Protein AF-A0A9E0ITA2-F1 (afdb_monomer_lite)

Sequence (210 aa):
GREVLERALTGARDHTRVTGFRVLHYALEGNHLHLIVEADDDTALSRGMKGLAIRLARGWNKAFGRCGRVFADRYHARPVTSPTQMRNTLRYVLFNHVSHSIRDWRANPGQLRQRLRFFEPDRWSSGRWHPTKSGVWVIDGSPPPAGSPLSAPKTWLAREGWLRAGGPIDPAELLDRRPPRPPRARDGAPPRRGLSESGFRGAQNTGSDS

Secondary structure (DSSP, 8-state):
-HHHHHHHHHHHHHTHHHH-EEEEEEEEETTEEEEEEEESSHHHHHHHHHHHHHHHHHHHHHHTT--S-SBSSPPEEEE--SHHHHHHHHHHHHHHHHHHHHHHHTT-HHHHHHHGGG-PPPTTBGGGGSEETTEE--BTTBPPPSS-SSPPP-SHHHHTGGGGGTSS--TTHHHHSPPPPPPPPPSS-PPSSS-EEEEEEBPP------

Structure (mmCIF, N/CA/C/O backbone):
data_AF-A0A9E0ITA2-F1
#
_entry.id   AF-A0A9E0ITA2-F1
#
loop_
_atom_site.group_PDB
_atom_site.id
_atom_site.type_symbol
_atom_site.label_atom_id
_atom_site.label_alt_id
_atom_site.label_comp_id
_atom_site.label_asym_id
_atom_site.label_entity_id
_atom_site.label_seq_id
_atom_site.pdbx_PDB_ins_code
_atom_site.Cartn_x
_atom_site.Cartn_y
_atom_site.Cartn_z
_atom_site.occupancy
_atom_site.B_iso_or_equiv
_atom_site.auth_seq_id
_atom_site.auth_comp_id
_atom_site.auth_asym_id
_atom_site.auth_atom_id
_atom_site.pdbx_PDB_model_num
ATOM 1 N N . GLY A 1 1 ? 6.072 10.521 11.307 1.00 79.25 1 GLY A N 1
ATOM 2 C CA . GLY A 1 1 ? 5.266 10.234 10.097 1.00 79.25 1 GLY A CA 1
ATOM 3 C C . GLY A 1 1 ? 5.246 8.754 9.742 1.00 79.25 1 GLY A C 1
ATOM 4 O O . GLY A 1 1 ? 4.208 8.124 9.919 1.00 79.25 1 GLY A O 1
ATOM 5 N N . ARG A 1 2 ? 6.381 8.203 9.276 1.00 85.19 2 ARG A N 1
ATOM 6 C CA . ARG A 1 2 ? 6.518 6.802 8.820 1.00 85.19 2 ARG A CA 1
ATOM 7 C C . ARG A 1 2 ? 6.155 5.771 9.881 1.00 85.19 2 ARG A C 1
ATOM 9 O O . ARG A 1 2 ? 5.340 4.903 9.627 1.00 85.19 2 ARG A O 1
ATOM 16 N N . GLU A 1 3 ? 6.706 5.921 11.078 1.00 89.56 3 GLU A N 1
ATOM 17 C CA . GLU A 1 3 ? 6.498 4.977 12.179 1.00 89.56 3 GLU A CA 1
ATOM 18 C C . GLU A 1 3 ? 5.013 4.812 12.539 1.00 89.56 3 GLU A C 1
ATOM 20 O O . GLU A 1 3 ? 4.532 3.711 12.784 1.00 89.56 3 GLU A O 1
ATOM 25 N N . VAL A 1 4 ? 4.243 5.905 12.492 1.00 93.69 4 VAL A N 1
ATOM 26 C CA . VAL A 1 4 ? 2.789 5.854 12.687 1.00 93.69 4 VAL A CA 1
ATOM 27 C C . VAL A 1 4 ? 2.108 5.028 11.595 1.00 93.69 4 VAL A C 1
ATOM 29 O O . VAL A 1 4 ? 1.217 4.238 11.911 1.00 93.69 4 VAL A O 1
ATOM 32 N N . LEU A 1 5 ? 2.514 5.215 10.334 1.00 93.62 5 LEU A N 1
ATOM 33 C CA . LEU A 1 5 ? 2.000 4.447 9.202 1.00 93.62 5 LEU A CA 1
ATOM 34 C C . LEU A 1 5 ? 2.324 2.964 9.379 1.00 93.62 5 LEU A C 1
ATOM 36 O O . LEU A 1 5 ? 1.414 2.142 9.389 1.00 93.62 5 LEU A O 1
ATOM 40 N N . GLU A 1 6 ? 3.592 2.630 9.596 1.00 93.50 6 GLU A N 1
ATOM 41 C CA . GLU A 1 6 ? 4.049 1.248 9.749 1.00 93.50 6 GLU A CA 1
ATOM 42 C C . GLU A 1 6 ? 3.388 0.562 10.948 1.00 93.50 6 GLU A C 1
ATOM 44 O O . GLU A 1 6 ? 2.895 -0.552 10.809 1.00 93.50 6 GLU A O 1
ATOM 49 N N . ARG A 1 7 ? 3.235 1.243 12.091 1.00 95.50 7 ARG A N 1
ATOM 50 C CA . ARG A 1 7 ? 2.499 0.706 13.247 1.00 95.50 7 ARG A CA 1
ATOM 51 C C . ARG A 1 7 ? 1.024 0.449 12.934 1.00 95.50 7 ARG A C 1
ATOM 53 O O . ARG A 1 7 ? 0.469 -0.560 13.368 1.00 95.50 7 ARG A O 1
ATOM 60 N N . ALA A 1 8 ? 0.367 1.351 12.205 1.00 96.25 8 ALA A N 1
ATOM 61 C CA . ALA A 1 8 ? -1.027 1.163 11.806 1.00 96.25 8 ALA A CA 1
ATOM 62 C C . ALA A 1 8 ? -1.190 -0.010 10.826 1.00 96.25 8 ALA A C 1
ATOM 64 O O . ALA A 1 8 ? -2.165 -0.757 10.931 1.00 96.25 8 ALA A O 1
ATOM 65 N N . LEU A 1 9 ? -0.231 -0.181 9.913 1.00 96.75 9 LEU A N 1
ATOM 66 C CA . LEU A 1 9 ? -0.173 -1.291 8.965 1.00 96.75 9 LEU A CA 1
ATOM 67 C C . LEU A 1 9 ? 0.094 -2.626 9.668 1.00 96.75 9 LEU A C 1
ATOM 69 O O . LEU A 1 9 ? -0.664 -3.565 9.442 1.00 96.75 9 LEU A O 1
ATOM 73 N N . THR A 1 10 ? 1.049 -2.685 10.599 1.00 96.62 10 THR A N 1
ATOM 74 C CA . THR A 1 10 ? 1.280 -3.856 11.462 1.00 96.62 10 THR A CA 1
ATOM 75 C C . THR A 1 10 ? 0.009 -4.231 12.220 1.00 96.62 10 THR A C 1
ATOM 77 O O . THR A 1 10 ? -0.441 -5.370 12.154 1.00 96.62 10 THR A O 1
ATOM 80 N N . GLY A 1 11 ? -0.667 -3.255 12.837 1.00 95.50 11 GLY A N 1
ATOM 81 C CA . GLY A 1 11 ? -1.942 -3.506 13.507 1.00 95.50 11 GLY A CA 1
ATOM 82 C C . GLY A 1 11 ? -3.035 -4.029 12.566 1.00 95.50 11 GLY A C 1
ATOM 83 O O . GLY A 1 11 ? -3.844 -4.860 12.973 1.00 95.50 11 GLY A O 1
ATOM 84 N N . ALA A 1 12 ? -3.079 -3.578 11.307 1.00 94.75 12 ALA A N 1
ATOM 85 C CA . ALA A 1 12 ? -3.996 -4.128 10.308 1.00 94.75 12 ALA A CA 1
ATOM 86 C C . ALA A 1 12 ? -3.614 -5.566 9.911 1.00 94.75 12 ALA A C 1
ATOM 88 O O . ALA A 1 12 ? -4.491 -6.430 9.874 1.00 94.75 12 ALA A O 1
ATOM 89 N N . ARG A 1 13 ? -2.320 -5.828 9.685 1.00 96.12 13 ARG A N 1
ATOM 90 C CA . ARG A 1 13 ? -1.743 -7.140 9.355 1.00 96.12 13 ARG A CA 1
ATOM 91 C C . ARG A 1 13 ? -2.075 -8.191 10.415 1.00 96.12 13 ARG A C 1
ATOM 93 O O . ARG A 1 13 ? -2.520 -9.291 10.082 1.00 96.12 13 ARG A O 1
ATOM 100 N N . ASP A 1 14 ? -1.924 -7.837 11.685 1.00 95.44 14 ASP A N 1
ATOM 101 C CA . ASP A 1 14 ? -2.119 -8.766 12.801 1.00 95.44 14 ASP A CA 1
ATOM 102 C C . ASP A 1 14 ? -3.598 -9.182 12.967 1.00 95.44 14 ASP A C 1
ATOM 104 O O . ASP A 1 14 ? -3.894 -10.229 13.534 1.00 95.44 14 ASP A O 1
ATOM 108 N N . HIS A 1 15 ? -4.539 -8.422 12.391 1.00 93.19 15 HIS A N 1
ATOM 109 C CA . HIS A 1 15 ? -5.978 -8.720 12.419 1.00 93.19 15 HIS A CA 1
ATOM 110 C C . HIS A 1 15 ? -6.513 -9.316 11.105 1.00 93.19 15 HIS A C 1
ATOM 112 O O . HIS A 1 15 ? -7.718 -9.539 10.981 1.00 93.19 15 HIS A O 1
ATOM 118 N N . THR A 1 16 ? -5.651 -9.602 10.123 1.00 91.56 16 THR A N 1
ATOM 119 C CA . THR A 1 16 ? -6.049 -10.054 8.771 1.00 91.56 16 THR A CA 1
ATOM 120 C C . THR A 1 16 ? -6.938 -11.296 8.764 1.00 91.56 16 THR A C 1
ATOM 122 O O . THR A 1 16 ? -7.837 -11.391 7.931 1.00 91.56 16 THR A O 1
ATOM 125 N N . ARG A 1 17 ? -6.722 -12.243 9.689 1.00 88.56 17 ARG A N 1
ATOM 126 C CA . ARG A 1 17 ? -7.539 -13.467 9.808 1.00 88.56 17 ARG A CA 1
ATOM 127 C C . ARG A 1 17 ? -8.991 -13.179 10.191 1.00 88.56 17 ARG A C 1
ATOM 129 O O . ARG A 1 17 ? -9.872 -13.923 9.787 1.00 88.56 17 ARG A O 1
ATOM 136 N N . VAL A 1 18 ? -9.220 -12.116 10.959 1.00 90.50 18 VAL A N 1
ATOM 137 C CA . VAL A 1 18 ? -10.550 -11.722 11.442 1.00 90.50 18 VAL A CA 1
ATOM 138 C C . VAL A 1 18 ? -11.221 -10.767 10.458 1.00 90.50 18 VAL A C 1
ATOM 140 O O . VAL A 1 18 ? -12.423 -10.842 10.233 1.00 90.50 18 VAL A O 1
ATOM 143 N N . THR A 1 19 ? -10.454 -9.845 9.874 1.00 91.75 19 THR A N 1
ATOM 144 C CA . THR A 1 19 ? -11.004 -8.779 9.027 1.00 91.75 19 THR A CA 1
ATOM 145 C C . THR A 1 19 ? -11.159 -9.176 7.566 1.00 91.75 19 THR A C 1
ATOM 147 O O . THR A 1 19 ? -11.900 -8.508 6.851 1.00 91.75 19 THR A O 1
ATOM 150 N N . GLY A 1 20 ? -10.417 -10.185 7.099 1.00 94.00 20 GLY A N 1
ATOM 151 C CA . GLY A 1 20 ? -10.323 -10.524 5.680 1.00 94.00 20 GLY A CA 1
ATOM 152 C C . GLY A 1 20 ? -9.663 -9.435 4.823 1.00 94.00 20 GLY A C 1
ATOM 153 O O . GLY A 1 20 ? -9.723 -9.515 3.601 1.00 94.00 20 GLY A O 1
ATOM 154 N N . PHE A 1 21 ? -9.044 -8.416 5.435 1.00 96.50 21 PHE A N 1
ATOM 155 C CA . PHE A 1 21 ? -8.433 -7.262 4.767 1.00 96.50 21 PHE A CA 1
ATOM 156 C C . PHE A 1 21 ? -6.917 -7.255 4.965 1.00 96.50 21 PHE A C 1
ATOM 158 O O . PHE A 1 21 ? -6.437 -7.367 6.093 1.00 96.50 21 PHE A O 1
ATOM 165 N N . ARG A 1 22 ? -6.166 -7.090 3.873 1.00 97.19 22 ARG A N 1
ATOM 166 C CA . ARG A 1 22 ? -4.702 -7.181 3.809 1.00 97.19 22 ARG A CA 1
ATOM 167 C C . ARG A 1 22 ? -4.147 -5.978 3.062 1.00 97.19 22 ARG A C 1
ATOM 169 O O . ARG A 1 22 ? -4.558 -5.710 1.937 1.00 97.19 22 ARG A O 1
ATOM 176 N N . VAL A 1 23 ? -3.168 -5.296 3.650 1.00 97.06 23 VAL A N 1
ATOM 177 C CA . VAL A 1 23 ? -2.376 -4.289 2.931 1.00 97.06 23 VAL A CA 1
ATOM 178 C C . VAL A 1 23 ? -1.112 -4.956 2.413 1.00 97.06 23 VAL A C 1
ATOM 180 O O . VAL A 1 23 ? -0.327 -5.469 3.207 1.00 97.06 23 VAL A O 1
ATOM 183 N N . LEU A 1 24 ? -0.936 -4.959 1.096 1.00 96.38 24 LEU A N 1
ATOM 184 C CA . LEU A 1 24 ? 0.182 -5.612 0.420 1.00 96.38 24 LEU A CA 1
ATOM 185 C C . LEU A 1 24 ? 1.333 -4.651 0.147 1.00 96.38 24 LEU A C 1
ATOM 187 O O . LEU A 1 24 ? 2.486 -5.021 0.315 1.00 96.38 24 LEU A O 1
ATOM 191 N N . HIS A 1 25 ? 1.019 -3.421 -0.263 1.00 95.00 25 HIS A N 1
ATOM 192 C CA . HIS A 1 25 ? 1.999 -2.381 -0.567 1.00 95.00 25 HIS A CA 1
ATOM 193 C C . HIS A 1 25 ? 1.448 -1.001 -0.224 1.00 95.00 25 HIS A C 1
ATOM 195 O O . HIS A 1 25 ? 0.232 -0.808 -0.190 1.00 95.00 25 HIS A O 1
ATOM 201 N N . TYR A 1 26 ? 2.344 -0.041 -0.009 1.00 93.56 26 TYR A N 1
ATOM 202 C CA . TYR A 1 26 ? 2.003 1.370 0.135 1.00 93.56 26 TYR A CA 1
ATOM 203 C C . TYR A 1 26 ? 3.037 2.296 -0.512 1.00 93.56 26 TYR A C 1
ATOM 205 O O . TYR A 1 26 ? 4.198 1.909 -0.660 1.00 93.56 26 TYR A O 1
ATOM 213 N N . ALA A 1 27 ? 2.615 3.526 -0.799 1.00 89.44 27 ALA A N 1
ATOM 214 C CA . ALA A 1 27 ? 3.448 4.707 -1.018 1.00 89.44 27 ALA A CA 1
ATOM 215 C C . ALA A 1 27 ? 2.813 5.919 -0.336 1.00 89.44 27 ALA A C 1
ATOM 217 O O . ALA A 1 27 ? 1.622 6.178 -0.502 1.00 89.44 27 ALA A O 1
ATOM 218 N N . LEU A 1 28 ? 3.605 6.654 0.442 1.00 86.50 28 LEU A N 1
ATOM 219 C CA . LEU A 1 28 ? 3.209 7.929 1.028 1.00 86.50 28 LEU A CA 1
ATOM 220 C C . LEU A 1 28 ? 3.849 9.067 0.224 1.00 86.50 28 LEU A C 1
ATOM 222 O O . LEU A 1 28 ? 5.065 9.248 0.261 1.00 86.50 28 LEU A O 1
ATOM 226 N N . GLU A 1 29 ? 3.023 9.840 -0.472 1.00 77.88 29 GLU A N 1
ATOM 227 C CA . GLU A 1 29 ? 3.429 10.926 -1.363 1.00 77.88 29 GLU A CA 1
ATOM 228 C C . GLU A 1 29 ? 2.848 12.251 -0.884 1.00 77.88 29 GLU A C 1
ATOM 230 O O . GLU A 1 29 ? 1.695 12.559 -1.164 1.00 77.88 29 GLU A O 1
ATOM 235 N N . GLY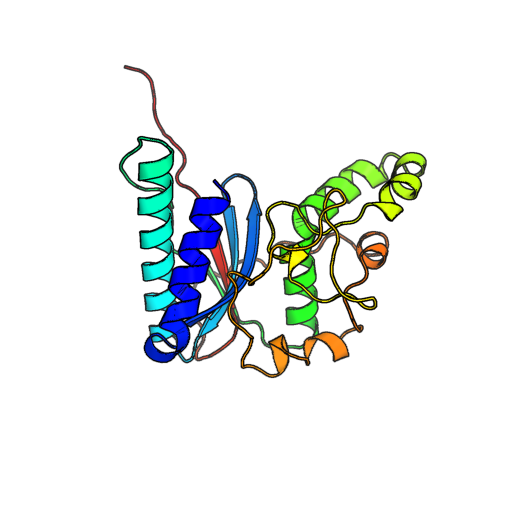 A 1 30 ? 3.632 13.054 -0.160 1.00 73.25 30 GLY A N 1
ATOM 236 C CA . GLY A 1 30 ? 3.196 14.374 0.308 1.00 73.25 30 GLY A CA 1
ATOM 237 C C . GLY A 1 30 ? 1.909 14.304 1.140 1.00 73.25 30 GLY A C 1
ATOM 238 O O . GLY A 1 30 ? 1.952 14.010 2.333 1.00 73.25 30 GLY A O 1
ATOM 239 N N . ASN A 1 31 ? 0.765 14.573 0.505 1.00 72.06 31 ASN A N 1
ATOM 240 C CA . ASN A 1 31 ? -0.572 14.512 1.093 1.00 72.06 31 ASN A CA 1
ATOM 241 C C . ASN A 1 31 ? -1.425 13.313 0.633 1.00 72.06 31 ASN A C 1
ATOM 243 O O . ASN A 1 31 ? -2.593 13.247 1.012 1.00 72.06 31 ASN A O 1
ATOM 247 N N . HIS A 1 32 ? -0.893 12.363 -0.135 1.00 80.25 32 HIS A N 1
ATOM 248 C CA . HIS A 1 32 ? -1.601 11.159 -0.578 1.00 80.25 32 HIS A CA 1
ATOM 249 C C . HIS A 1 32 ? -0.963 9.886 -0.028 1.00 80.25 32 HIS A C 1
ATOM 251 O O . HIS A 1 32 ? 0.255 9.752 0.044 1.00 80.25 32 HIS A O 1
ATOM 257 N N . LEU A 1 33 ? -1.801 8.922 0.349 1.00 87.25 33 LEU A N 1
ATOM 258 C CA . LEU A 1 33 ? -1.378 7.563 0.688 1.00 87.25 33 LEU A CA 1
ATOM 259 C C . LEU A 1 33 ? -1.959 6.609 -0.352 1.00 87.25 33 LEU A C 1
ATOM 261 O O . LEU A 1 33 ? -3.176 6.453 -0.387 1.00 87.25 33 LEU A O 1
ATOM 265 N N . HIS A 1 34 ? -1.109 5.972 -1.154 1.00 89.94 34 HIS A N 1
ATOM 266 C CA . HIS A 1 34 ? -1.465 4.903 -2.088 1.00 89.94 34 HIS A CA 1
ATOM 267 C C . HIS A 1 34 ? -1.251 3.544 -1.428 1.00 89.94 34 HIS A C 1
ATOM 269 O O . HIS A 1 34 ? -0.252 3.340 -0.742 1.00 89.94 34 HIS A O 1
ATOM 275 N N . LEU A 1 35 ? -2.172 2.611 -1.644 1.00 93.62 35 LEU A N 1
ATOM 276 C CA . LEU A 1 35 ? -2.183 1.269 -1.078 1.00 93.62 35 LEU A CA 1
ATOM 277 C C . LEU A 1 35 ? -2.544 0.250 -2.161 1.00 93.62 35 LEU A C 1
ATOM 279 O O . LEU A 1 35 ? -3.487 0.452 -2.922 1.00 93.62 35 LEU A O 1
ATOM 283 N N . ILE A 1 36 ? -1.862 -0.891 -2.168 1.00 95.31 36 ILE A N 1
ATOM 284 C CA . ILE A 1 36 ? -2.360 -2.109 -2.818 1.00 95.31 36 ILE A CA 1
ATOM 285 C C . ILE A 1 36 ? -2.934 -2.984 -1.717 1.00 95.31 36 ILE A C 1
ATOM 287 O O . ILE A 1 36 ? -2.223 -3.318 -0.767 1.00 95.31 36 ILE A O 1
ATOM 291 N N . VAL A 1 37 ? -4.207 -3.353 -1.835 1.00 96.12 37 VAL A N 1
ATOM 292 C CA . VAL A 1 37 ? -4.906 -4.140 -0.816 1.00 96.12 37 VAL A CA 1
ATOM 293 C C . VAL A 1 37 ? -5.592 -5.361 -1.418 1.00 96.12 37 VAL A C 1
ATOM 295 O O . VAL A 1 37 ? -6.032 -5.343 -2.568 1.00 96.12 37 VAL A O 1
ATOM 298 N N . GLU A 1 38 ? -5.716 -6.408 -0.610 1.00 95.50 38 GLU A N 1
ATOM 299 C CA . GLU A 1 38 ? -6.628 -7.527 -0.839 1.00 95.50 38 GLU A CA 1
ATOM 300 C C . GLU A 1 38 ? -7.730 -7.504 0.211 1.00 95.50 38 GLU A C 1
ATOM 302 O O . GLU A 1 38 ? -7.472 -7.275 1.395 1.00 95.50 38 GLU A O 1
ATOM 307 N N . ALA A 1 39 ? -8.947 -7.810 -0.215 1.00 95.06 39 ALA A N 1
ATOM 308 C CA . ALA A 1 39 ? -10.072 -8.025 0.675 1.00 95.06 39 ALA A CA 1
ATOM 309 C C . ALA A 1 39 ? -10.850 -9.268 0.238 1.00 95.06 39 ALA A C 1
ATOM 311 O O . ALA A 1 39 ? -10.979 -9.530 -0.959 1.00 95.06 39 ALA A O 1
ATOM 312 N N . ASP A 1 40 ? -11.365 -10.027 1.205 1.00 92.88 40 ASP A N 1
ATOM 313 C CA . ASP A 1 40 ? -12.153 -11.232 0.927 1.00 92.88 40 ASP A CA 1
ATOM 314 C C . ASP A 1 40 ? -13.514 -10.886 0.272 1.00 92.88 40 ASP A C 1
ATOM 316 O O . ASP A 1 40 ? -14.018 -11.647 -0.559 1.00 92.88 40 ASP A O 1
ATOM 320 N N . ASP A 1 41 ? -14.067 -9.705 0.580 1.00 90.31 41 ASP A N 1
ATOM 321 C CA . ASP A 1 41 ? -15.241 -9.103 -0.062 1.00 90.31 41 ASP A CA 1
ATOM 322 C C . ASP A 1 41 ? -15.291 -7.567 0.127 1.00 90.31 41 ASP A C 1
ATOM 324 O O . ASP A 1 41 ? -14.434 -6.961 0.779 1.00 90.31 41 ASP A O 1
ATOM 328 N N . ASP A 1 42 ? -16.308 -6.923 -0.449 1.00 88.44 42 ASP A N 1
ATOM 329 C CA . ASP A 1 42 ? -16.501 -5.467 -0.428 1.00 88.44 42 ASP A CA 1
ATOM 330 C C . ASP A 1 42 ? -16.733 -4.930 0.999 1.00 88.44 42 ASP A C 1
ATOM 332 O O . ASP A 1 42 ? -16.353 -3.800 1.331 1.00 88.44 42 ASP A O 1
ATOM 336 N N . THR A 1 43 ? -17.319 -5.751 1.877 1.00 93.06 43 THR A N 1
ATOM 337 C CA . THR A 1 43 ? -17.537 -5.406 3.285 1.00 93.06 43 THR A CA 1
ATOM 338 C C . THR A 1 43 ? -16.212 -5.414 4.041 1.00 93.06 43 THR A C 1
ATOM 340 O O . THR A 1 43 ? -15.928 -4.468 4.784 1.00 93.06 43 THR A O 1
ATOM 343 N N . ALA A 1 44 ? -15.375 -6.431 3.826 1.00 94.31 44 ALA A N 1
ATOM 344 C CA . ALA A 1 44 ? -14.018 -6.515 4.352 1.00 94.31 44 ALA A CA 1
ATOM 345 C C . ALA A 1 44 ? -13.161 -5.340 3.859 1.00 94.31 44 ALA A C 1
ATOM 347 O O . ALA A 1 44 ? -12.487 -4.702 4.670 1.00 94.31 44 ALA A O 1
ATOM 348 N N . LEU A 1 45 ? -13.257 -4.977 2.573 1.00 93.81 45 LEU A N 1
ATOM 349 C CA . LEU A 1 45 ? -12.577 -3.806 2.012 1.00 93.81 45 LEU A CA 1
ATOM 350 C C . LEU A 1 45 ? -13.005 -2.527 2.734 1.00 93.81 45 LEU A C 1
ATOM 352 O O . LEU A 1 45 ? -12.172 -1.805 3.282 1.00 93.81 45 LEU A O 1
ATOM 356 N N . SER A 1 46 ? -14.311 -2.261 2.789 1.00 90.19 46 SER A N 1
ATOM 357 C CA . SER A 1 46 ? -14.831 -1.027 3.376 1.00 90.19 46 SER A CA 1
ATOM 358 C C . SER A 1 46 ? -14.514 -0.912 4.870 1.00 90.19 46 SER A C 1
ATOM 360 O O . SER A 1 46 ? -14.107 0.154 5.343 1.00 90.19 46 SER A O 1
ATOM 362 N N . ARG A 1 47 ? -14.678 -1.998 5.637 1.00 93.38 47 ARG A N 1
ATOM 363 C CA . ARG A 1 47 ? -14.366 -2.025 7.076 1.00 93.38 47 ARG A CA 1
ATOM 364 C C . ARG A 1 47 ? -12.865 -1.918 7.326 1.00 93.38 47 ARG A C 1
ATOM 366 O O . ARG A 1 47 ? -12.457 -1.158 8.206 1.00 93.38 47 ARG A O 1
ATOM 373 N N . GLY A 1 48 ? -12.057 -2.627 6.542 1.00 94.69 48 GLY A N 1
ATOM 374 C CA . GLY A 1 48 ? -10.600 -2.596 6.608 1.00 94.69 48 GLY A CA 1
ATOM 375 C C . GLY A 1 48 ? -10.041 -1.201 6.349 1.00 94.69 48 GLY A C 1
ATOM 376 O O . GLY A 1 48 ? -9.316 -0.665 7.190 1.00 94.69 48 GLY A O 1
ATOM 377 N N . MET A 1 49 ? -10.473 -0.562 5.259 1.00 93.94 49 MET A N 1
ATOM 378 C CA . MET A 1 49 ? -10.082 0.806 4.910 1.00 93.94 49 MET A CA 1
ATOM 379 C C . MET A 1 49 ? -10.518 1.822 5.968 1.00 93.94 49 MET A C 1
ATOM 381 O O . MET A 1 49 ? -9.714 2.662 6.374 1.00 93.94 49 MET A O 1
ATOM 385 N N . LYS A 1 50 ? -11.750 1.720 6.491 1.00 92.31 50 LYS A N 1
ATOM 386 C CA . LYS A 1 50 ? -12.222 2.581 7.591 1.00 92.31 50 LYS A CA 1
ATOM 387 C C . LYS A 1 50 ? -11.368 2.406 8.849 1.00 92.31 50 LYS A C 1
ATOM 389 O O . LYS A 1 50 ? -10.939 3.391 9.446 1.00 92.31 50 LYS A O 1
ATOM 394 N N . GLY A 1 51 ? -11.108 1.164 9.251 1.00 93.81 51 GLY A N 1
ATOM 395 C CA . GLY A 1 51 ? -10.293 0.859 10.424 1.00 93.81 51 GLY A CA 1
ATOM 396 C C . GLY A 1 51 ? -8.855 1.358 10.281 1.00 93.81 51 GLY A C 1
ATOM 397 O O . GLY A 1 51 ? -8.304 1.931 11.221 1.00 93.81 51 GLY A O 1
ATOM 398 N N . LEU A 1 52 ? -8.251 1.184 9.105 1.00 95.06 52 LEU A N 1
ATOM 399 C CA . LEU A 1 52 ? -6.918 1.702 8.805 1.00 95.06 52 LEU A CA 1
ATOM 400 C C . LEU A 1 52 ? -6.886 3.235 8.872 1.00 95.06 52 LEU A C 1
ATOM 402 O O . LEU A 1 52 ? -6.036 3.788 9.568 1.00 95.06 52 LEU A O 1
ATOM 406 N N . ALA A 1 53 ? -7.851 3.912 8.243 1.00 92.38 53 ALA A N 1
ATOM 407 C CA . ALA A 1 53 ? -7.963 5.368 8.283 1.00 92.38 53 ALA A CA 1
ATOM 408 C C . ALA A 1 53 ? -8.061 5.902 9.719 1.00 92.38 53 ALA A C 1
ATOM 410 O O . ALA A 1 53 ? -7.376 6.860 10.069 1.00 92.38 53 ALA A O 1
ATOM 411 N N . ILE A 1 54 ? -8.858 5.257 10.578 1.00 93.00 54 ILE A N 1
ATOM 412 C CA . ILE A 1 54 ? -8.997 5.645 11.990 1.00 93.00 54 ILE A CA 1
ATOM 413 C C . ILE A 1 54 ? -7.668 5.494 12.739 1.00 93.00 54 ILE A C 1
ATOM 415 O O . ILE A 1 54 ? -7.276 6.404 13.472 1.00 93.00 54 ILE A O 1
ATOM 419 N N . ARG A 1 55 ? -6.959 4.368 12.567 1.00 95.06 55 ARG A N 1
ATOM 420 C CA . ARG A 1 55 ? -5.656 4.139 13.221 1.00 95.06 55 ARG A CA 1
ATOM 421 C C . ARG A 1 55 ? -4.630 5.189 12.802 1.00 95.06 55 ARG A C 1
ATOM 423 O O . ARG A 1 55 ? -3.949 5.743 13.664 1.00 95.06 55 ARG A O 1
ATOM 430 N N . LEU A 1 56 ? -4.561 5.484 11.505 1.00 94.69 56 LEU A N 1
ATOM 431 C CA . LEU A 1 56 ? -3.669 6.502 10.953 1.00 94.69 56 LEU A CA 1
ATOM 432 C C . LEU A 1 56 ? -4.025 7.895 11.465 1.00 94.69 56 LEU A C 1
ATOM 434 O O . LEU A 1 56 ? -3.153 8.590 11.978 1.00 94.69 56 LEU A O 1
ATOM 438 N N . ALA A 1 57 ? -5.305 8.272 11.411 1.00 92.69 57 ALA A N 1
ATOM 439 C CA . ALA A 1 57 ? -5.765 9.575 11.869 1.00 92.69 57 ALA A CA 1
ATOM 440 C C . ALA A 1 57 ? -5.433 9.800 13.348 1.00 92.69 57 ALA A C 1
ATOM 442 O O . ALA A 1 57 ? -4.814 10.800 13.694 1.00 92.69 57 ALA A O 1
ATOM 443 N N . ARG A 1 58 ? -5.762 8.836 14.219 1.00 94.94 58 ARG A N 1
ATOM 444 C CA . ARG A 1 58 ? -5.432 8.901 15.654 1.00 94.94 58 ARG A CA 1
ATOM 445 C C . ARG A 1 58 ? -3.926 8.958 15.888 1.00 94.94 58 ARG A C 1
ATOM 447 O O . ARG A 1 58 ? -3.466 9.725 16.728 1.00 94.94 58 ARG A O 1
ATOM 454 N N . GLY A 1 59 ? -3.168 8.143 15.159 1.00 95.62 59 GLY A N 1
ATOM 455 C CA . GLY A 1 59 ? -1.720 8.069 15.288 1.00 95.62 59 GLY A CA 1
ATOM 456 C C . GLY A 1 59 ? -1.019 9.3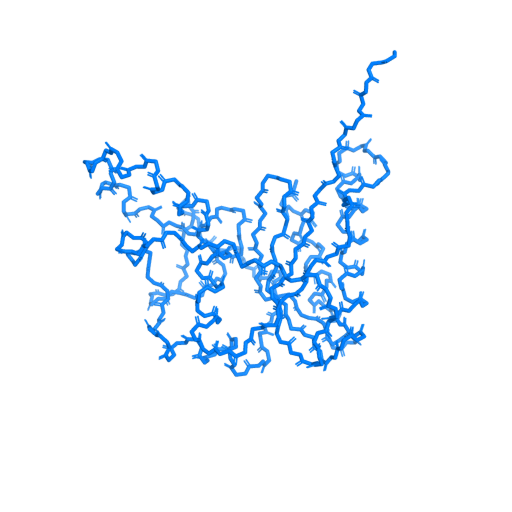64 14.884 1.00 95.62 59 GLY A C 1
ATOM 457 O O . GLY A 1 59 ? -0.162 9.832 15.627 1.00 95.62 59 GLY A O 1
ATOM 458 N N . TRP A 1 60 ? -1.385 9.956 13.744 1.00 94.50 60 TRP A N 1
ATOM 459 C CA . TRP A 1 60 ? -0.771 11.195 13.265 1.00 94.50 60 TRP A CA 1
ATOM 460 C C . TRP A 1 60 ? -1.240 12.402 14.068 1.00 94.50 60 TRP A C 1
ATOM 462 O O . TRP A 1 60 ? -0.401 13.207 14.447 1.00 94.50 60 TRP A O 1
ATOM 472 N N . ASN A 1 61 ? -2.523 12.487 14.427 1.00 94.81 61 ASN A N 1
ATOM 473 C CA . ASN A 1 61 ? -3.010 13.526 15.337 1.00 94.81 61 ASN A CA 1
ATOM 474 C C . ASN A 1 61 ? -2.224 13.530 16.652 1.00 94.81 61 ASN A C 1
ATOM 476 O O . ASN A 1 61 ? -1.676 14.559 17.033 1.00 94.81 61 ASN A O 1
ATOM 480 N N . LYS A 1 62 ? -2.059 12.360 17.285 1.00 94.81 62 LYS A N 1
ATOM 481 C CA . LYS A 1 62 ? -1.236 12.235 18.494 1.00 94.81 62 LYS A CA 1
ATOM 482 C C . LYS A 1 62 ? 0.222 12.631 18.245 1.00 94.81 62 LYS A C 1
ATOM 484 O O . LYS A 1 62 ? 0.782 13.377 19.036 1.00 94.81 62 LYS A O 1
ATOM 489 N N . ALA A 1 63 ? 0.835 12.136 17.168 1.00 94.31 63 ALA A N 1
ATOM 490 C CA . ALA A 1 63 ? 2.245 12.394 16.870 1.00 94.31 63 ALA A CA 1
ATOM 491 C C . ALA A 1 63 ? 2.546 13.866 16.546 1.00 94.31 63 ALA A C 1
ATOM 493 O O . ALA A 1 63 ? 3.674 14.303 16.743 1.00 94.31 63 ALA A O 1
ATOM 494 N N . PHE A 1 64 ? 1.560 14.615 16.050 1.00 90.31 64 PHE A N 1
ATOM 495 C CA . PHE A 1 64 ? 1.709 16.023 15.682 1.00 90.31 64 PHE A CA 1
ATOM 496 C C . PHE A 1 64 ? 1.024 16.989 16.660 1.00 90.31 64 PHE A C 1
ATOM 498 O O . PHE A 1 64 ? 0.956 18.176 16.364 1.00 90.31 64 PHE A O 1
ATOM 505 N N . GLY A 1 65 ? 0.486 16.510 17.790 1.00 92.44 65 GLY A N 1
ATOM 506 C CA . GLY A 1 65 ? -0.241 17.357 18.749 1.00 92.44 65 GLY A CA 1
ATOM 507 C C . GLY A 1 65 ? -1.501 18.012 18.167 1.00 92.44 65 GLY A C 1
ATOM 508 O O . GLY A 1 65 ? -1.918 19.071 18.620 1.00 92.44 65 GLY A O 1
ATOM 509 N N . ARG A 1 66 ? -2.095 17.407 17.133 1.00 91.88 66 ARG A N 1
ATOM 510 C CA . ARG A 1 66 ? -3.264 17.926 16.412 1.00 91.88 66 ARG A CA 1
ATOM 511 C C . ARG A 1 66 ? -4.525 17.152 16.779 1.00 91.88 66 ARG A C 1
ATOM 513 O O . ARG A 1 66 ? -4.467 16.007 17.219 1.00 91.88 66 ARG A O 1
ATOM 520 N N . CYS A 1 67 ? -5.680 17.750 16.518 1.00 86.31 67 CYS A N 1
ATOM 521 C CA . CYS A 1 67 ? -6.980 17.086 16.544 1.00 86.31 67 CYS A CA 1
ATOM 522 C C . CYS A 1 67 ? -7.706 17.280 15.199 1.00 86.31 67 CYS A C 1
ATOM 524 O O . CYS A 1 67 ? -7.302 18.095 14.371 1.00 86.31 67 CYS A O 1
ATOM 526 N N . GLY A 1 68 ? -8.767 16.503 14.959 1.00 84.25 68 GLY A N 1
ATOM 527 C CA . GLY A 1 68 ? -9.605 16.640 13.763 1.00 84.25 68 GLY A CA 1
ATOM 528 C C . GLY A 1 68 ? -9.287 15.669 12.620 1.00 84.25 68 GLY A C 1
ATOM 529 O O . GLY A 1 68 ? -8.690 14.605 12.814 1.00 84.25 68 GLY A O 1
ATOM 530 N N . ARG A 1 69 ? -9.780 15.997 11.419 1.00 82.88 69 ARG A N 1
ATOM 531 C CA . ARG A 1 69 ? -9.702 15.129 10.233 1.00 82.88 69 ARG A CA 1
ATOM 532 C C . ARG A 1 69 ? -8.299 15.144 9.630 1.00 82.88 69 ARG A C 1
ATOM 534 O O . ARG A 1 69 ? -7.750 16.198 9.347 1.00 82.88 69 ARG A O 1
ATOM 541 N N . VAL A 1 70 ? -7.767 13.951 9.379 1.00 84.06 70 VAL A N 1
ATOM 542 C CA . VAL A 1 70 ? -6.501 13.747 8.655 1.00 84.06 70 VAL A CA 1
ATOM 543 C C . VAL A 1 70 ? -6.742 13.523 7.164 1.00 84.06 70 VAL A C 1
ATOM 545 O O . VAL A 1 70 ? -6.008 14.046 6.332 1.00 84.06 70 VAL A O 1
ATOM 548 N N . PHE A 1 71 ? -7.773 12.753 6.817 1.00 81.62 71 PHE A N 1
ATOM 549 C CA . PHE A 1 71 ? -8.152 12.477 5.434 1.00 81.62 71 PHE A CA 1
ATOM 550 C C . PHE A 1 71 ? -9.364 13.332 5.059 1.00 81.62 71 PHE A C 1
ATOM 552 O O . PHE A 1 71 ? -10.307 13.433 5.849 1.00 81.62 71 PHE A O 1
ATOM 559 N N . ALA A 1 72 ? -9.309 13.970 3.889 1.00 69.62 72 ALA A N 1
ATOM 560 C CA . ALA A 1 72 ? -10.365 14.856 3.395 1.00 69.62 72 ALA A CA 1
ATOM 561 C C . ALA A 1 72 ? -11.568 14.052 2.890 1.00 69.62 72 ALA A C 1
ATOM 563 O O . ALA A 1 72 ? -12.708 14.347 3.247 1.00 69.62 72 ALA A O 1
ATOM 564 N N . ASP A 1 73 ? -11.277 12.999 2.124 1.00 69.06 73 ASP A N 1
ATOM 565 C CA . ASP A 1 73 ? -12.256 12.244 1.350 1.00 69.06 73 ASP A CA 1
ATOM 566 C C . ASP A 1 73 ? -12.295 10.763 1.739 1.00 69.06 73 ASP A C 1
ATOM 568 O O . ASP A 1 73 ? -11.444 10.239 2.471 1.00 69.06 73 ASP A O 1
ATOM 572 N N . ARG A 1 74 ? -13.305 10.062 1.209 1.00 74.31 74 ARG A N 1
ATOM 573 C CA . ARG A 1 74 ? -13.337 8.595 1.215 1.00 74.31 74 ARG A CA 1
ATOM 574 C C . ARG A 1 74 ? -12.164 8.048 0.399 1.00 74.31 74 ARG A C 1
ATOM 576 O O . ARG A 1 74 ? -11.617 8.727 -0.464 1.00 74.31 74 ARG A O 1
ATOM 583 N N . TYR A 1 75 ? -11.804 6.795 0.659 1.00 80.19 75 TYR A N 1
ATOM 584 C CA . TYR A 1 75 ? -10.838 6.117 -0.194 1.00 80.19 75 TYR A CA 1
ATOM 585 C C . TYR A 1 75 ? -11.423 5.922 -1.598 1.00 80.19 75 TYR A C 1
ATOM 587 O O . TYR A 1 75 ? -12.606 5.607 -1.748 1.00 80.19 75 TYR A O 1
ATOM 595 N N . HIS A 1 76 ? -10.585 6.059 -2.619 1.00 80.75 76 HIS A N 1
ATOM 596 C CA . HIS A 1 76 ? -10.894 5.554 -3.956 1.00 80.75 76 HIS A CA 1
ATOM 597 C C . HIS A 1 76 ? -10.391 4.118 -4.059 1.00 80.75 76 HIS A C 1
ATOM 599 O O . HIS A 1 76 ? -9.368 3.814 -3.455 1.00 80.75 76 HIS A O 1
ATOM 605 N N . ALA A 1 77 ? -11.081 3.243 -4.790 1.00 82.38 77 ALA A N 1
ATOM 606 C CA . ALA A 1 77 ? -10.631 1.875 -5.035 1.00 82.38 77 ALA A CA 1
ATOM 607 C C . ALA A 1 77 ? -10.783 1.510 -6.513 1.00 82.38 77 ALA A C 1
ATOM 609 O O . ALA A 1 77 ? -11.836 1.735 -7.109 1.00 82.38 77 ALA A O 1
ATOM 610 N N . ARG A 1 78 ? -9.740 0.918 -7.099 1.00 84.56 78 ARG A N 1
ATOM 611 C CA . ARG A 1 78 ? -9.756 0.391 -8.465 1.00 84.56 78 ARG A CA 1
ATOM 612 C C . ARG A 1 78 ? -9.352 -1.080 -8.468 1.00 84.56 78 ARG A C 1
ATOM 614 O O . ARG A 1 78 ? -8.233 -1.371 -8.052 1.00 84.56 78 ARG A O 1
ATOM 621 N N . PRO A 1 79 ? -10.182 -1.989 -9.004 1.00 86.69 79 PRO A N 1
ATOM 622 C CA . PRO A 1 79 ? -9.839 -3.400 -9.048 1.00 86.69 79 PRO A CA 1
ATOM 623 C C . PRO A 1 79 ? -8.638 -3.670 -9.963 1.00 86.69 79 PRO A C 1
ATOM 625 O O . PRO A 1 79 ? -8.526 -3.102 -11.057 1.00 86.69 79 PRO A O 1
ATOM 628 N N . VAL A 1 80 ? -7.754 -4.562 -9.522 1.00 89.00 80 VAL A N 1
ATOM 629 C CA . VAL A 1 80 ? -6.611 -5.080 -10.278 1.00 89.00 80 VAL A CA 1
ATOM 630 C C . VAL A 1 80 ? -6.950 -6.488 -10.756 1.00 89.00 80 VAL A C 1
ATOM 632 O O . VAL A 1 80 ? -7.101 -7.407 -9.958 1.00 89.00 80 VAL A O 1
ATOM 635 N N . THR A 1 81 ? -7.096 -6.649 -12.070 1.00 91.25 81 THR A N 1
ATOM 636 C CA . THR A 1 81 ? -7.748 -7.828 -12.673 1.00 91.25 81 THR A CA 1
ATOM 637 C C . THR A 1 81 ? -6.848 -8.630 -13.607 1.00 91.25 81 THR A C 1
ATOM 639 O O . THR A 1 81 ? -7.225 -9.716 -14.035 1.00 91.25 81 THR A O 1
ATOM 642 N N . SER A 1 82 ? -5.646 -8.134 -13.919 1.00 92.62 82 SER A N 1
ATOM 643 C CA . SER A 1 82 ? -4.708 -8.823 -14.809 1.00 92.62 82 SER A CA 1
ATOM 644 C C . SER A 1 82 ? -3.262 -8.761 -14.304 1.00 92.62 82 SER A C 1
ATOM 646 O O . SER A 1 82 ? -2.889 -7.790 -13.636 1.00 92.62 82 SER A O 1
ATOM 648 N N . PRO A 1 83 ? -2.423 -9.753 -14.662 1.00 94.81 83 PRO A N 1
ATOM 649 C CA . PRO A 1 83 ? -0.978 -9.729 -14.433 1.00 94.81 83 PRO A CA 1
ATOM 650 C C . PRO A 1 83 ? -0.307 -8.400 -14.790 1.00 94.81 83 PRO A C 1
ATOM 652 O O . PRO A 1 83 ? 0.418 -7.824 -13.980 1.00 94.81 83 PRO A O 1
ATOM 655 N N . THR A 1 84 ? -0.592 -7.877 -15.986 1.00 91.56 84 THR A N 1
ATOM 656 C CA . THR A 1 84 ? -0.021 -6.619 -16.478 1.00 91.56 84 THR A CA 1
ATOM 657 C C . THR A 1 84 ? -0.462 -5.435 -15.632 1.00 91.56 84 THR A C 1
ATOM 659 O O . THR A 1 84 ? 0.353 -4.569 -15.314 1.00 91.56 84 THR A O 1
ATOM 662 N N . GLN A 1 85 ? -1.734 -5.400 -15.227 1.00 88.94 85 GLN A N 1
ATOM 663 C CA . GLN A 1 85 ? -2.233 -4.347 -14.351 1.00 88.94 85 GLN A CA 1
ATOM 664 C C . GLN A 1 85 ? -1.539 -4.396 -12.987 1.00 88.94 85 GLN A C 1
ATOM 666 O O . GLN A 1 85 ? -1.073 -3.360 -12.531 1.00 88.94 85 GLN A O 1
ATOM 671 N N . MET A 1 86 ? -1.383 -5.578 -12.383 1.00 93.12 86 MET A N 1
ATOM 672 C CA . MET A 1 86 ? -0.684 -5.722 -11.101 1.00 93.12 86 MET A CA 1
ATOM 673 C C . MET A 1 86 ? 0.772 -5.293 -11.184 1.00 93.12 86 MET A C 1
ATOM 675 O O . MET A 1 86 ? 1.225 -4.518 -10.347 1.00 93.12 86 MET A O 1
ATOM 679 N N . ARG A 1 87 ? 1.499 -5.737 -12.217 1.00 90.44 87 ARG A N 1
ATOM 680 C CA . ARG A 1 87 ? 2.898 -5.342 -12.416 1.00 90.44 87 ARG A CA 1
ATOM 681 C C . ARG A 1 87 ? 3.031 -3.827 -12.578 1.00 90.44 87 ARG A C 1
ATOM 683 O O . ARG A 1 87 ? 3.935 -3.227 -12.008 1.00 90.44 87 ARG A O 1
ATOM 690 N N . ASN A 1 88 ? 2.115 -3.192 -13.309 1.00 86.88 88 ASN A N 1
ATOM 691 C CA . ASN A 1 88 ? 2.104 -1.737 -13.462 1.00 86.88 88 ASN A CA 1
ATOM 692 C C . ASN A 1 88 ? 1.743 -1.007 -12.160 1.00 86.88 88 ASN A C 1
ATOM 694 O O . ASN A 1 88 ? 2.379 -0.003 -11.852 1.00 86.88 88 ASN A O 1
ATOM 698 N N . THR A 1 89 ? 0.777 -1.508 -11.385 1.00 89.19 89 THR A N 1
ATOM 699 C CA . THR A 1 89 ? 0.417 -0.937 -10.078 1.00 89.19 89 THR A CA 1
ATOM 700 C C . THR A 1 89 ? 1.568 -1.066 -9.081 1.00 89.19 89 THR A C 1
ATOM 702 O O . THR A 1 89 ? 1.869 -0.098 -8.394 1.00 89.19 89 THR A O 1
ATOM 705 N N . LEU A 1 90 ? 2.273 -2.203 -9.042 1.00 90.00 90 LEU A N 1
ATOM 706 C CA . LEU A 1 90 ? 3.491 -2.359 -8.239 1.00 90.00 90 LEU A CA 1
ATOM 707 C C . LEU A 1 90 ? 4.556 -1.338 -8.649 1.00 90.00 90 LEU A C 1
ATOM 709 O O . LEU A 1 90 ? 5.074 -0.621 -7.804 1.00 90.00 90 LEU A O 1
ATOM 713 N N . ARG A 1 91 ? 4.848 -1.213 -9.949 1.00 86.12 91 ARG A N 1
ATOM 714 C CA . ARG A 1 91 ? 5.819 -0.224 -10.446 1.00 86.12 91 ARG A CA 1
ATOM 715 C C . ARG A 1 91 ? 5.449 1.201 -10.051 1.00 86.12 91 ARG A C 1
ATOM 717 O O . ARG A 1 91 ? 6.325 1.957 -9.659 1.00 86.12 91 ARG A O 1
ATOM 724 N N . TYR A 1 92 ? 4.170 1.549 -10.154 1.00 82.50 92 TYR A N 1
ATOM 725 C CA . TYR A 1 92 ? 3.668 2.848 -9.727 1.00 82.50 92 TYR A CA 1
ATOM 726 C C . TYR A 1 92 ? 3.866 3.034 -8.217 1.00 82.50 92 TYR A C 1
ATOM 728 O O . TYR A 1 92 ? 4.634 3.891 -7.815 1.00 82.50 92 TYR A O 1
ATOM 736 N N . VAL A 1 93 ? 3.289 2.171 -7.378 1.00 86.75 93 VAL A N 1
ATOM 737 C CA . VAL A 1 93 ? 3.337 2.311 -5.910 1.00 86.75 93 VAL A CA 1
ATOM 738 C C . VAL A 1 93 ? 4.758 2.240 -5.339 1.00 86.75 93 VAL A C 1
ATOM 740 O O . VAL A 1 93 ? 5.016 2.801 -4.282 1.00 86.75 93 VAL A O 1
ATOM 743 N N . LEU A 1 94 ? 5.690 1.546 -5.990 1.00 87.31 94 LEU A N 1
ATOM 744 C CA . LEU A 1 94 ? 7.053 1.398 -5.477 1.00 87.31 94 LEU A CA 1
ATOM 745 C C . LEU A 1 94 ? 8.034 2.462 -5.995 1.00 87.31 94 LEU A C 1
ATOM 747 O O . LEU A 1 94 ? 9.056 2.680 -5.348 1.00 87.31 94 LEU A O 1
ATOM 751 N N . PHE A 1 95 ? 7.759 3.099 -7.138 1.00 78.62 95 PHE A N 1
ATOM 752 C CA . PHE A 1 95 ? 8.727 3.958 -7.839 1.00 78.62 95 PHE A CA 1
ATOM 753 C C . PHE A 1 95 ? 8.115 5.241 -8.427 1.00 78.62 95 PHE A C 1
ATOM 755 O O . PHE A 1 95 ? 8.650 5.790 -9.400 1.00 78.62 95 PHE A O 1
ATOM 762 N N . ASN A 1 96 ? 6.973 5.719 -7.933 1.00 71.31 96 ASN A N 1
ATOM 763 C CA . ASN A 1 96 ? 6.319 6.894 -8.504 1.00 71.31 96 ASN A CA 1
ATOM 764 C C . ASN A 1 96 ? 7.170 8.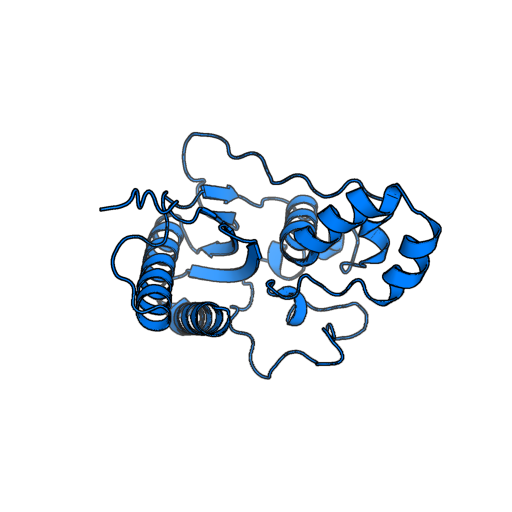169 -8.348 1.00 71.31 96 ASN A C 1
ATOM 766 O O . ASN A 1 96 ? 7.340 8.915 -9.313 1.00 71.31 96 ASN A O 1
ATOM 770 N N . HIS A 1 97 ? 7.771 8.412 -7.182 1.00 65.69 97 HIS A N 1
ATOM 771 C CA . HIS A 1 97 ? 8.603 9.597 -6.940 1.00 65.69 97 HIS A CA 1
ATOM 772 C C . HIS A 1 97 ? 9.878 9.575 -7.797 1.00 65.69 97 HIS A C 1
ATOM 774 O O . HIS A 1 97 ? 10.272 10.589 -8.385 1.00 65.69 97 HIS A O 1
ATOM 780 N N . VAL A 1 98 ? 10.489 8.400 -7.940 1.00 62.00 98 VAL A N 1
ATOM 781 C CA . VAL A 1 98 ? 11.553 8.134 -8.915 1.00 62.00 98 VAL A CA 1
ATOM 782 C C . VAL A 1 98 ? 11.098 8.457 -10.343 1.00 62.00 98 VAL A C 1
ATOM 784 O O . VAL A 1 98 ? 11.795 9.154 -11.076 1.00 62.00 98 VAL A O 1
ATOM 787 N N . SER A 1 99 ? 9.910 8.002 -10.735 1.00 61.31 99 SER A N 1
ATOM 788 C CA . SER A 1 99 ? 9.349 8.206 -12.075 1.00 61.31 99 SER A CA 1
ATOM 789 C C . SER A 1 99 ? 9.077 9.684 -12.383 1.00 61.31 99 SER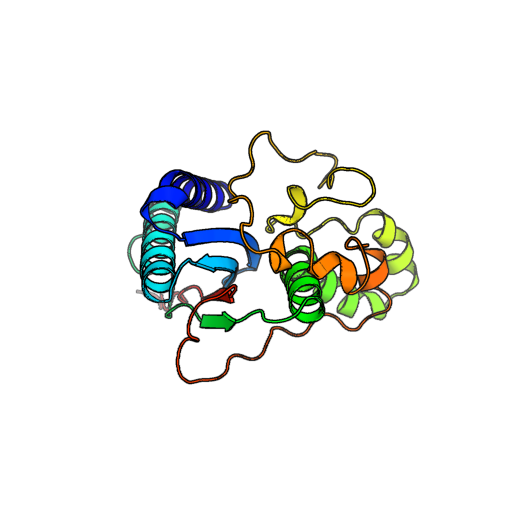 A C 1
ATOM 791 O O . SER A 1 99 ? 9.308 10.136 -13.509 1.00 61.31 99 SER A O 1
ATOM 793 N N . HIS A 1 100 ? 8.634 10.454 -11.386 1.00 59.38 100 HIS A N 1
ATOM 794 C CA . HIS A 1 100 ? 8.506 11.909 -11.473 1.00 59.38 100 HIS A CA 1
ATOM 795 C C . HIS A 1 100 ? 9.869 12.585 -11.641 1.00 59.38 100 HIS A C 1
ATOM 797 O O . HIS A 1 100 ? 10.042 13.384 -12.556 1.00 59.38 100 HIS A O 1
ATOM 803 N N . SER A 1 101 ? 10.859 12.174 -10.849 1.00 58.88 101 SER A N 1
ATOM 804 C CA . SER A 1 101 ? 12.219 12.714 -10.924 1.00 58.88 101 SER A CA 1
ATOM 805 C C . SER A 1 101 ? 12.898 12.393 -12.266 1.00 58.88 101 SER A C 1
ATOM 807 O O . SER A 1 101 ? 13.561 13.248 -12.843 1.00 58.88 101 SER A O 1
ATOM 809 N N . ILE A 1 102 ? 12.676 11.201 -12.838 1.00 58.62 102 ILE A N 1
ATOM 810 C CA . ILE A 1 102 ? 13.164 10.821 -14.179 1.00 58.62 102 ILE A CA 1
ATOM 811 C C . ILE A 1 102 ? 12.597 11.740 -15.265 1.00 58.62 102 ILE A C 1
ATOM 813 O O . ILE A 1 102 ? 13.305 12.054 -16.224 1.00 58.62 102 ILE A O 1
ATOM 817 N N . ARG A 1 103 ? 11.334 12.175 -15.152 1.00 59.50 103 ARG A N 1
ATOM 818 C CA . ARG A 1 103 ? 10.736 13.106 -16.121 1.00 59.50 103 ARG A CA 1
ATOM 819 C C . ARG A 1 103 ? 11.505 14.426 -16.159 1.00 59.50 103 ARG A C 1
ATOM 821 O O . ARG A 1 103 ? 11.753 14.923 -17.254 1.00 59.50 103 ARG A O 1
ATOM 828 N N . ASP A 1 104 ? 11.926 14.915 -14.999 1.00 59.25 104 ASP A N 1
ATOM 829 C CA . ASP A 1 104 ? 12.740 16.124 -14.879 1.00 59.25 104 ASP A CA 1
ATOM 830 C C . ASP A 1 104 ? 14.187 15.866 -15.339 1.00 59.25 104 ASP A C 1
ATOM 832 O O . ASP A 1 104 ? 14.799 16.694 -16.009 1.00 59.25 104 ASP A O 1
ATOM 836 N N . TRP A 1 105 ? 14.729 14.672 -15.074 1.00 56.94 105 TRP A N 1
ATOM 837 C CA . TRP A 1 105 ? 16.101 14.295 -15.444 1.00 56.94 105 TRP A CA 1
ATOM 838 C C . TRP A 1 105 ? 16.285 13.938 -16.920 1.00 56.94 105 TRP A C 1
ATOM 840 O O . TRP A 1 105 ? 17.413 13.966 -17.407 1.00 56.94 105 TRP A O 1
ATOM 850 N N . ARG A 1 106 ? 15.217 13.650 -17.674 1.00 60.19 106 ARG A N 1
ATOM 851 C CA . ARG A 1 106 ? 15.294 13.502 -19.141 1.00 60.19 106 ARG A CA 1
ATOM 852 C C . ARG A 1 106 ? 15.737 14.791 -19.841 1.00 60.19 106 ARG A C 1
ATOM 854 O O . ARG A 1 106 ? 16.225 14.710 -20.962 1.00 60.19 106 ARG A O 1
ATOM 861 N N . ALA A 1 107 ? 15.641 15.942 -19.174 1.00 62.78 107 ALA A N 1
ATOM 862 C CA . ALA A 1 107 ? 16.242 17.191 -19.634 1.00 62.78 107 ALA A CA 1
ATOM 863 C C . ALA A 1 107 ? 17.781 17.231 -19.474 1.00 62.78 107 ALA A C 1
ATOM 865 O O . ALA A 1 107 ? 18.416 18.122 -20.024 1.00 62.78 107 ALA A O 1
ATOM 866 N N . ASN A 1 108 ? 18.394 16.278 -18.750 1.00 59.75 108 ASN A N 1
ATOM 867 C CA . ASN A 1 108 ? 19.844 16.181 -18.516 1.00 59.75 108 ASN A CA 1
ATOM 868 C C . ASN A 1 108 ? 20.353 14.713 -18.537 1.00 59.75 108 ASN A C 1
ATOM 870 O O . ASN A 1 108 ? 20.566 14.091 -17.488 1.00 59.75 108 ASN A O 1
ATOM 874 N N . PRO A 1 109 ? 20.613 14.139 -19.730 1.00 58.25 109 PRO A N 1
ATOM 875 C CA . PRO A 1 109 ? 20.934 12.715 -19.908 1.00 58.25 109 PRO A CA 1
ATOM 876 C C . PRO A 1 109 ? 22.206 12.227 -19.188 1.00 58.25 109 PRO A C 1
ATOM 878 O O . PRO A 1 109 ? 22.292 11.057 -18.811 1.00 58.25 109 PRO A O 1
ATOM 881 N N . GLY A 1 110 ? 23.193 13.108 -18.973 1.00 57.97 110 GLY A N 1
ATOM 882 C CA . GLY A 1 110 ? 24.456 12.774 -18.301 1.00 57.97 110 GLY A CA 1
ATOM 883 C C . GLY A 1 110 ? 24.295 12.448 -16.810 1.00 57.97 110 GLY A C 1
ATOM 884 O O . GLY A 1 110 ? 24.851 11.461 -16.331 1.00 57.97 110 GLY A O 1
ATOM 885 N N . GLN A 1 111 ? 23.460 13.206 -16.087 1.00 58.31 111 GLN A N 1
ATOM 886 C CA . GLN A 1 111 ? 23.157 12.940 -14.671 1.00 58.31 111 GLN A CA 1
ATOM 887 C C . GLN A 1 111 ? 22.273 11.699 -14.486 1.00 58.31 111 GLN A C 1
ATOM 889 O O . GLN A 1 111 ? 22.379 11.000 -13.476 1.00 58.31 111 GLN A O 1
ATOM 894 N N . LEU A 1 112 ? 21.426 11.388 -15.473 1.00 56.50 112 LEU A N 1
ATOM 895 C CA . LEU A 1 112 ? 20.520 10.240 -15.439 1.00 56.50 112 LEU A CA 1
ATOM 896 C C . LEU A 1 112 ? 21.281 8.904 -15.369 1.00 56.50 112 LEU A C 1
ATOM 898 O O . LEU A 1 112 ? 20.906 8.025 -14.595 1.00 56.50 112 LEU A O 1
ATOM 902 N N . ARG A 1 113 ? 22.392 8.763 -16.110 1.00 53.78 113 ARG A N 1
ATOM 903 C CA . ARG A 1 113 ? 23.210 7.533 -16.115 1.00 53.78 113 ARG A CA 1
ATOM 904 C C . ARG A 1 113 ? 24.017 7.305 -14.834 1.00 53.78 113 ARG A C 1
ATOM 906 O O . ARG A 1 113 ? 24.234 6.155 -14.467 1.00 53.78 113 ARG A O 1
ATOM 913 N N . GLN A 1 114 ? 24.441 8.358 -14.135 1.00 54.34 114 GLN A N 1
ATOM 914 C CA . GLN A 1 114 ? 25.075 8.217 -12.814 1.00 54.34 114 GLN A CA 1
ATOM 915 C C . GLN A 1 114 ? 24.052 7.870 -11.723 1.00 54.34 114 GLN A C 1
ATOM 917 O O . GLN A 1 114 ? 24.353 7.081 -10.831 1.00 54.34 114 GLN A O 1
ATOM 922 N N . ARG A 1 115 ? 22.823 8.391 -11.830 1.00 56.06 115 ARG A N 1
ATOM 923 C CA . ARG A 1 115 ? 21.725 8.124 -10.885 1.00 56.06 115 ARG A CA 1
ATOM 924 C C . ARG A 1 115 ? 21.087 6.741 -11.033 1.00 56.06 115 ARG A C 1
ATOM 926 O O . ARG A 1 115 ? 20.498 6.252 -10.078 1.00 56.06 115 ARG A O 1
ATOM 933 N N . LEU A 1 116 ? 21.279 6.079 -12.177 1.00 54.28 116 LEU A N 1
ATOM 934 C CA . LEU A 1 116 ? 20.798 4.719 -12.455 1.00 54.28 116 LEU A CA 1
ATOM 935 C C . LEU A 1 116 ? 21.183 3.671 -11.412 1.00 54.28 116 LEU A C 1
ATOM 937 O O . LEU A 1 116 ? 20.407 2.761 -11.136 1.00 54.28 116 LEU A O 1
ATOM 941 N N . ARG A 1 117 ? 22.377 3.810 -10.828 1.00 52.38 117 ARG A N 1
ATOM 942 C CA . ARG A 1 117 ? 22.905 2.900 -9.801 1.00 52.38 117 ARG A CA 1
ATOM 943 C C . ARG A 1 117 ? 22.198 3.053 -8.447 1.00 52.38 117 ARG A C 1
ATOM 945 O O . ARG A 1 117 ? 22.422 2.238 -7.565 1.00 52.38 117 ARG A O 1
ATOM 952 N N . PHE A 1 118 ? 21.343 4.068 -8.315 1.00 55.25 118 PHE A N 1
ATOM 953 C CA . PHE A 1 118 ? 20.630 4.445 -7.097 1.00 55.25 118 PHE A CA 1
ATOM 954 C C . PHE A 1 118 ? 19.108 4.484 -7.296 1.00 55.25 118 PHE A C 1
ATOM 956 O O . PHE A 1 118 ? 18.420 5.133 -6.509 1.00 55.25 118 PHE A O 1
ATOM 963 N N . PHE A 1 119 ? 18.555 3.846 -8.342 1.00 65.50 119 PHE A N 1
ATOM 964 C CA . PHE A 1 119 ? 17.098 3.682 -8.454 1.00 65.50 119 PHE A CA 1
ATOM 965 C C . PHE A 1 119 ? 16.602 2.643 -7.451 1.00 65.50 119 PHE A C 1
ATOM 967 O O . PHE A 1 119 ? 16.221 1.520 -7.773 1.00 65.50 119 PHE A O 1
ATOM 974 N N . GLU A 1 120 ? 16.645 3.062 -6.203 1.00 72.00 120 GLU A N 1
ATOM 975 C CA . GLU A 1 120 ? 15.989 2.441 -5.082 1.00 72.00 120 GLU A CA 1
ATOM 976 C C . GLU A 1 120 ? 14.485 2.740 -5.178 1.00 72.00 120 GLU A C 1
ATOM 978 O O . GLU A 1 120 ? 14.086 3.766 -5.745 1.00 72.00 120 GLU A O 1
ATOM 983 N N . PRO A 1 121 ? 13.625 1.873 -4.630 1.00 76.62 121 PRO A N 1
ATOM 984 C CA . PRO A 1 121 ? 12.227 2.209 -4.453 1.00 76.62 121 PRO A CA 1
ATOM 985 C C . PRO A 1 121 ? 12.071 3.490 -3.636 1.00 76.62 121 PRO A C 1
ATOM 987 O O . PRO A 1 121 ? 12.925 3.837 -2.815 1.00 76.62 121 PRO A O 1
ATOM 990 N N . ASP A 1 122 ? 10.940 4.168 -3.803 1.00 78.31 122 ASP A N 1
ATOM 991 C CA . ASP A 1 122 ? 10.683 5.421 -3.108 1.00 78.31 122 ASP A CA 1
ATOM 992 C C . ASP A 1 122 ? 10.823 5.214 -1.596 1.00 78.31 122 ASP A C 1
ATOM 994 O O . ASP A 1 122 ? 10.227 4.296 -1.023 1.00 78.31 122 ASP A O 1
ATOM 998 N N . ARG A 1 123 ? 11.584 6.085 -0.921 1.00 81.25 123 ARG A N 1
ATOM 999 C CA . ARG A 1 123 ? 11.910 5.929 0.511 1.00 81.25 123 ARG A CA 1
ATOM 1000 C C . ARG A 1 123 ? 10.673 5.797 1.397 1.00 81.25 123 ARG A C 1
ATOM 1002 O O . ARG A 1 123 ? 10.731 5.154 2.443 1.00 81.25 123 ARG A O 1
ATOM 1009 N N . TRP A 1 124 ? 9.580 6.435 0.984 1.00 84.56 124 TRP A N 1
ATOM 1010 C CA . TRP A 1 124 ? 8.283 6.468 1.659 1.00 84.56 124 TRP A CA 1
ATOM 1011 C C . TRP A 1 124 ? 7.289 5.431 1.121 1.00 84.56 124 TRP A C 1
ATOM 1013 O O . TRP A 1 124 ? 6.101 5.498 1.432 1.00 84.56 124 TRP A O 1
ATOM 1023 N N . SER A 1 125 ? 7.777 4.459 0.354 1.00 89.06 125 SER A N 1
ATOM 1024 C CA . SER A 1 125 ? 7.028 3.292 -0.086 1.00 89.06 125 SER A CA 1
ATOM 1025 C C . SER A 1 125 ? 7.422 2.032 0.679 1.00 89.06 125 SER A C 1
ATOM 1027 O O . SER A 1 125 ? 8.445 1.943 1.361 1.00 89.06 125 SER A O 1
ATOM 1029 N N . SER A 1 126 ? 6.594 1.014 0.495 1.00 90.81 126 SER A N 1
ATOM 1030 C CA . SER A 1 126 ? 6.842 -0.364 0.907 1.00 90.81 126 SER A CA 1
ATOM 1031 C C . SER A 1 126 ? 7.943 -1.078 0.115 1.00 90.81 126 SER A C 1
ATOM 1033 O O . SER A 1 126 ? 8.194 -2.257 0.365 1.00 90.81 126 SER A O 1
ATOM 1035 N N . GLY A 1 127 ? 8.595 -0.404 -0.838 1.00 88.06 127 GLY A N 1
ATOM 1036 C CA . GLY A 1 127 ? 9.512 -1.041 -1.777 1.00 88.06 127 GLY A CA 1
ATOM 1037 C C . GLY A 1 127 ? 10.677 -1.756 -1.117 1.00 88.06 127 GLY A C 1
ATOM 1038 O O . GLY A 1 127 ? 11.048 -2.816 -1.594 1.00 88.06 127 GLY A O 1
ATOM 1039 N N . ARG A 1 128 ? 11.151 -1.292 0.047 1.00 87.19 128 ARG A N 1
ATOM 1040 C CA . ARG A 1 128 ? 12.190 -1.995 0.825 1.00 87.19 128 ARG A CA 1
ATOM 1041 C C . ARG A 1 128 ? 11.859 -3.461 1.145 1.00 87.19 128 ARG A C 1
ATOM 1043 O O . ARG A 1 128 ? 12.773 -4.264 1.264 1.00 87.19 128 ARG A O 1
ATOM 1050 N N . TRP A 1 129 ? 10.575 -3.819 1.265 1.00 88.81 129 TRP A N 1
ATOM 1051 C CA . TRP A 1 129 ? 10.129 -5.197 1.523 1.00 88.81 129 TRP A CA 1
ATOM 1052 C C . TRP A 1 129 ? 9.665 -5.943 0.263 1.00 88.81 129 TRP A C 1
ATOM 1054 O O . TRP A 1 129 ? 9.246 -7.094 0.366 1.00 88.81 129 TRP A O 1
ATOM 1064 N N . HIS A 1 130 ? 9.697 -5.316 -0.915 1.00 88.31 130 HIS A N 1
ATOM 1065 C CA . HIS A 1 130 ? 9.366 -5.996 -2.165 1.00 88.31 130 HIS A CA 1
ATOM 1066 C C . HIS A 1 130 ? 10.577 -6.810 -2.663 1.00 88.31 130 HIS A C 1
ATOM 1068 O O . HIS A 1 130 ? 11.701 -6.315 -2.591 1.00 88.31 130 HIS A O 1
ATOM 1074 N N . PRO A 1 131 ? 10.397 -8.040 -3.170 1.00 82.25 131 PRO A N 1
ATOM 1075 C CA . PRO A 1 131 ? 11.514 -8.839 -3.668 1.00 82.25 131 PRO A CA 1
ATOM 1076 C C . PRO A 1 131 ? 12.170 -8.229 -4.919 1.00 82.25 131 PRO A C 1
ATOM 1078 O O . PRO A 1 131 ? 11.498 -7.641 -5.770 1.00 82.25 131 PRO A O 1
ATOM 1081 N N . THR A 1 132 ? 13.483 -8.421 -5.055 1.00 76.69 132 THR A N 1
ATOM 1082 C CA . THR A 1 132 ? 14.257 -8.157 -6.282 1.00 76.69 132 THR A CA 1
ATOM 1083 C C . THR A 1 132 ? 14.687 -9.466 -6.943 1.00 76.69 132 THR A C 1
ATOM 1085 O O . THR A 1 132 ? 14.538 -10.543 -6.368 1.00 76.69 132 THR A O 1
ATOM 1088 N N . LYS A 1 133 ? 15.293 -9.388 -8.139 1.00 71.62 133 LYS A N 1
ATOM 1089 C CA . LYS A 1 133 ? 15.997 -10.539 -8.741 1.00 71.62 133 LYS A CA 1
ATOM 1090 C C . LYS A 1 133 ? 17.123 -11.079 -7.844 1.00 71.62 133 LYS A C 1
ATOM 1092 O O . LYS A 1 133 ? 17.448 -12.254 -7.936 1.00 71.62 133 LYS A O 1
ATOM 1097 N N . SER A 1 134 ? 17.727 -10.224 -7.018 1.00 68.38 134 SER A N 1
ATOM 1098 C CA . SER A 1 134 ? 1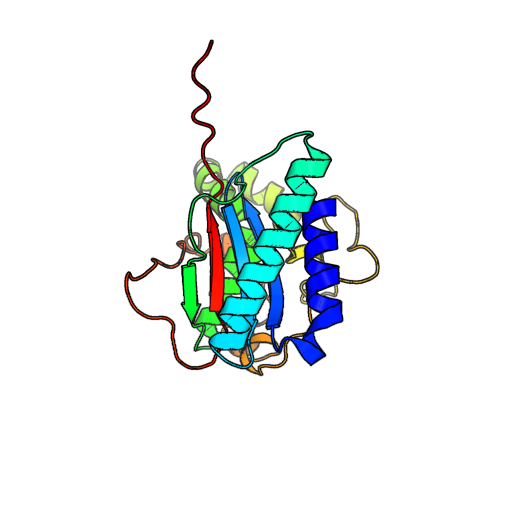8.940 -10.499 -6.240 1.00 68.38 134 SER A CA 1
ATOM 1099 C C . SER A 1 134 ? 18.711 -10.556 -4.722 1.00 68.38 134 SER A C 1
ATOM 1101 O O . SER A 1 134 ? 19.678 -10.583 -3.966 1.00 68.38 134 SER A O 1
ATOM 1103 N N . GLY A 1 135 ? 17.456 -10.581 -4.259 1.00 75.25 135 GLY A N 1
ATOM 1104 C CA . GLY A 1 135 ? 17.101 -10.617 -2.839 1.00 75.25 135 GLY A CA 1
ATOM 1105 C C . GLY A 1 135 ? 16.198 -9.454 -2.432 1.00 75.25 135 GLY A C 1
ATOM 1106 O O . GLY A 1 135 ? 15.005 -9.450 -2.740 1.00 75.25 135 GLY A O 1
ATOM 1107 N N . VAL A 1 13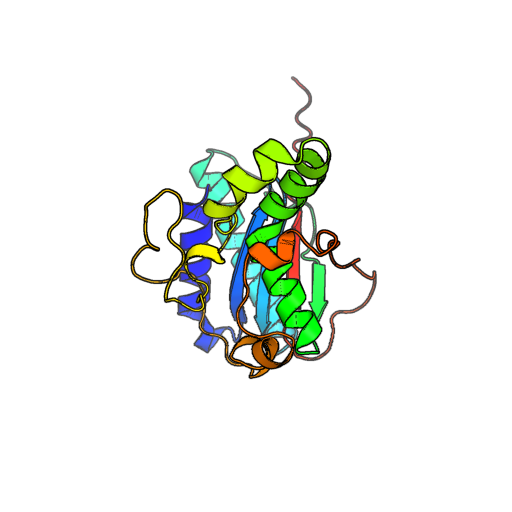6 ? 16.755 -8.483 -1.707 1.00 74.38 136 VAL A N 1
ATOM 1108 C CA . VAL A 1 136 ? 16.019 -7.347 -1.128 1.00 74.38 136 VAL A CA 1
ATOM 1109 C C . VAL A 1 136 ? 16.580 -6.015 -1.606 1.00 74.38 136 VAL A C 1
ATOM 1111 O O . VAL A 1 136 ? 17.751 -5.911 -1.969 1.00 74.38 136 VAL A O 1
ATOM 1114 N N . TRP A 1 137 ? 15.745 -4.980 -1.587 1.00 81.75 137 TRP A N 1
ATOM 1115 C CA . TRP A 1 137 ? 16.203 -3.618 -1.834 1.00 81.75 137 TRP A CA 1
ATOM 1116 C C . TRP A 1 137 ? 16.993 -3.092 -0.640 1.00 81.75 137 TRP A C 1
ATOM 1118 O O . TRP A 1 137 ? 16.510 -3.119 0.490 1.00 81.75 137 TRP A O 1
ATOM 1128 N N . VAL A 1 138 ? 18.174 -2.548 -0.905 1.00 77.44 138 VAL A N 1
ATOM 1129 C CA . VAL A 1 138 ? 18.908 -1.705 0.038 1.00 77.44 138 VAL A CA 1
ATOM 1130 C C . VAL A 1 138 ? 18.537 -0.266 -0.294 1.00 77.44 138 VAL A C 1
ATOM 1132 O O . VAL A 1 138 ? 18.665 0.133 -1.446 1.00 77.44 138 VAL A O 1
ATOM 1135 N N . ILE A 1 139 ? 18.018 0.474 0.686 1.00 75.75 139 ILE A N 1
ATOM 1136 C CA . ILE A 1 139 ? 17.648 1.883 0.521 1.00 75.75 139 ILE A CA 1
ATOM 1137 C C . ILE A 1 139 ? 18.558 2.709 1.422 1.00 75.75 139 ILE A C 1
ATOM 1139 O O . ILE A 1 139 ? 18.583 2.471 2.631 1.00 75.75 139 ILE A O 1
ATOM 1143 N N . ASP A 1 140 ? 19.299 3.661 0.858 1.00 74.69 140 ASP A N 1
ATOM 1144 C CA . ASP A 1 140 ? 20.291 4.478 1.573 1.00 74.69 140 ASP A CA 1
ATOM 1145 C C . ASP A 1 140 ? 21.360 3.648 2.293 1.00 74.69 140 ASP A C 1
ATOM 1147 O O . ASP A 1 140 ? 21.701 3.898 3.450 1.00 74.69 140 ASP A O 1
ATOM 1151 N N . GLY A 1 141 ? 21.839 2.588 1.640 1.00 76.50 141 GLY A N 1
ATOM 1152 C CA . GLY A 1 141 ? 22.808 1.664 2.237 1.00 76.50 141 GLY A CA 1
ATOM 1153 C C . GLY A 1 141 ? 22.245 0.801 3.375 1.00 76.50 141 GLY A C 1
ATOM 1154 O O . GLY A 1 141 ? 22.992 0.033 3.973 1.00 76.50 141 GLY A O 1
ATOM 1155 N N . SER A 1 142 ? 20.941 0.884 3.666 1.00 78.56 142 SER A N 1
ATOM 1156 C CA . SER A 1 142 ? 20.293 0.126 4.739 1.00 78.56 142 SER A CA 1
ATOM 1157 C C . SER A 1 142 ? 19.349 -0.955 4.189 1.00 78.56 142 SER A C 1
ATOM 1159 O O . SER A 1 142 ? 18.478 -0.645 3.367 1.00 78.56 142 SER A O 1
ATOM 1161 N N . PRO A 1 143 ? 19.463 -2.221 4.637 1.00 81.00 143 PRO A N 1
ATOM 1162 C CA . PRO A 1 143 ? 18.498 -3.264 4.292 1.00 81.00 143 PRO A CA 1
ATOM 1163 C C . PRO A 1 143 ? 17.125 -2.992 4.940 1.00 81.00 143 PRO A C 1
ATOM 1165 O O . PRO A 1 143 ? 17.008 -2.146 5.838 1.00 81.00 143 PRO A O 1
ATOM 1168 N N . PRO A 1 144 ? 16.054 -3.691 4.520 1.00 82.06 144 PRO A N 1
ATOM 1169 C CA . PRO A 1 144 ? 14.771 -3.588 5.200 1.00 82.06 144 PRO A CA 1
ATOM 1170 C C . PRO A 1 144 ? 14.888 -4.032 6.668 1.00 82.06 144 PRO A C 1
ATOM 1172 O O . PRO A 1 144 ? 15.555 -5.029 6.952 1.00 82.06 144 PRO A O 1
ATOM 1175 N N . PRO A 1 145 ? 14.202 -3.348 7.604 1.00 82.94 145 PRO A N 1
ATOM 1176 C CA . PRO A 1 145 ? 14.078 -3.821 8.977 1.00 82.94 145 PRO A CA 1
ATOM 1177 C C . PRO A 1 145 ? 13.459 -5.221 9.041 1.00 82.94 145 PRO A C 1
ATOM 1179 O O . PRO A 1 145 ? 12.644 -5.593 8.185 1.00 82.94 145 PRO A O 1
ATOM 1182 N N . ALA A 1 146 ? 13.805 -5.969 10.092 1.00 81.62 146 ALA A N 1
ATOM 1183 C CA . ALA A 1 146 ? 13.197 -7.263 10.370 1.00 81.62 146 ALA A CA 1
ATOM 1184 C C . ALA A 1 146 ? 11.683 -7.114 10.593 1.00 81.62 146 ALA A C 1
ATOM 1186 O O . ALA A 1 146 ? 11.235 -6.288 11.385 1.00 81.62 146 ALA A O 1
ATOM 1187 N N . GLY A 1 147 ? 10.901 -7.946 9.901 1.00 85.31 147 GLY A N 1
ATOM 1188 C CA . GLY A 1 147 ? 9.441 -7.907 9.948 1.00 85.31 147 GLY A CA 1
ATOM 1189 C C . GLY A 1 147 ? 8.848 -6.818 9.049 1.00 85.31 147 GLY A C 1
ATOM 1190 O O . GLY A 1 147 ? 9.030 -5.624 9.260 1.00 85.31 147 GLY A O 1
ATOM 1191 N N . SER A 1 148 ? 8.081 -7.234 8.042 1.00 91.62 148 SER A N 1
ATOM 1192 C CA . SER A 1 148 ? 7.346 -6.300 7.185 1.00 91.62 148 SER A CA 1
ATOM 1193 C C . SER A 1 148 ? 6.034 -5.872 7.849 1.00 91.62 148 SER A C 1
ATOM 1195 O O . SER A 1 148 ? 5.296 -6.752 8.290 1.00 91.62 148 SER A O 1
ATOM 1197 N N . PRO A 1 149 ? 5.655 -4.580 7.860 1.00 94.38 149 PRO A N 1
ATOM 1198 C CA . PRO A 1 149 ? 4.333 -4.152 8.331 1.00 94.38 149 PRO A CA 1
ATOM 1199 C C . PRO A 1 149 ? 3.195 -4.600 7.391 1.00 94.38 149 PRO A C 1
ATOM 1201 O O . PRO A 1 149 ? 2.019 -4.378 7.674 1.00 94.38 149 PRO A O 1
ATOM 1204 N N . LEU A 1 150 ? 3.539 -5.208 6.254 1.00 95.44 150 LEU A N 1
ATOM 1205 C CA . LEU A 1 150 ? 2.626 -5.636 5.205 1.00 95.44 150 LEU A CA 1
ATOM 1206 C C . LEU A 1 150 ? 2.132 -7.058 5.454 1.00 95.44 150 LEU A C 1
ATOM 1208 O O . LEU A 1 150 ? 2.778 -7.884 6.098 1.00 95.44 150 LEU A O 1
ATOM 1212 N N . SER A 1 151 ? 0.968 -7.351 4.899 1.00 96.06 151 SER A N 1
ATOM 1213 C CA . SER A 1 151 ? 0.403 -8.695 4.877 1.00 96.06 151 SER A CA 1
ATOM 1214 C C . SER A 1 151 ? 0.951 -9.488 3.697 1.00 96.06 151 SER A C 1
ATOM 1216 O O . SER A 1 151 ? 1.139 -8.940 2.613 1.00 96.06 151 SER A O 1
ATOM 1218 N N . ALA A 1 152 ? 1.139 -10.794 3.884 1.00 93.25 152 ALA A N 1
ATOM 1219 C CA . ALA A 1 152 ? 1.436 -11.682 2.768 1.00 93.25 152 ALA A CA 1
ATOM 1220 C C . ALA A 1 152 ? 0.228 -11.752 1.804 1.00 93.25 152 ALA A C 1
ATOM 1222 O O . ALA A 1 152 ? -0.911 -11.875 2.275 1.00 93.25 152 ALA A O 1
ATOM 1223 N N . PRO A 1 153 ? 0.449 -11.688 0.478 1.00 93.62 153 PRO A N 1
ATOM 1224 C CA . PRO A 1 153 ? -0.624 -11.789 -0.505 1.00 93.62 153 PRO A CA 1
ATOM 1225 C C . PRO A 1 153 ? -1.227 -13.197 -0.546 1.00 93.62 153 PRO A C 1
ATOM 1227 O O . PRO A 1 153 ? -0.516 -14.200 -0.458 1.00 93.62 153 PRO A O 1
ATOM 1230 N N . LYS A 1 154 ? -2.548 -13.279 -0.722 1.00 93.44 154 LYS A N 1
ATOM 1231 C CA . LYS A 1 154 ? -3.306 -14.530 -0.869 1.00 93.44 154 LYS A CA 1
ATOM 1232 C C . LYS A 1 154 ? -3.633 -14.824 -2.328 1.00 93.44 154 LYS A C 1
ATOM 1234 O O . LYS A 1 154 ? -3.659 -15.988 -2.724 1.00 93.44 154 LYS A O 1
ATOM 1239 N N . THR A 1 155 ? -3.901 -13.797 -3.132 1.00 92.31 155 THR A N 1
ATOM 1240 C CA . THR A 1 155 ? -4.279 -13.998 -4.532 1.00 92.31 155 THR A CA 1
ATOM 1241 C C . THR A 1 155 ? -3.070 -14.396 -5.368 1.00 92.31 155 THR A C 1
ATOM 1243 O O . THR A 1 155 ? -1.962 -13.885 -5.193 1.00 92.31 155 THR A O 1
ATOM 1246 N N . TRP A 1 156 ? -3.293 -15.289 -6.335 1.00 94.88 156 TRP A N 1
ATOM 1247 C CA . TRP A 1 156 ? -2.262 -15.673 -7.299 1.00 94.88 156 TRP A CA 1
ATOM 1248 C C . TRP A 1 156 ? -1.678 -14.453 -8.020 1.00 94.88 156 TRP A C 1
ATOM 1250 O O . TRP A 1 156 ? -0.469 -14.355 -8.208 1.00 94.88 156 TRP A O 1
ATOM 1260 N N . LEU A 1 157 ? -2.535 -13.494 -8.372 1.00 93.38 157 LEU A N 1
ATOM 1261 C CA . LEU A 1 157 ? -2.173 -12.315 -9.148 1.00 93.38 157 LEU A CA 1
ATOM 1262 C C . LEU A 1 157 ? -1.138 -11.436 -8.425 1.00 93.38 157 LEU A C 1
ATOM 1264 O O . LEU A 1 157 ? -0.173 -11.007 -9.058 1.00 93.38 157 LEU A O 1
ATOM 1268 N N . ALA A 1 158 ? -1.296 -11.235 -7.111 1.00 92.44 158 ALA A N 1
ATOM 1269 C CA . ALA A 1 158 ? -0.352 -10.478 -6.289 1.00 92.44 158 ALA A CA 1
ATOM 1270 C C . ALA A 1 158 ? 0.870 -11.288 -5.837 1.00 92.44 158 ALA A C 1
ATOM 1272 O O . ALA A 1 158 ? 1.949 -10.718 -5.691 1.00 92.44 158 ALA A O 1
ATOM 1273 N N . ARG A 1 159 ? 0.726 -12.605 -5.647 1.00 93.06 159 ARG A N 1
ATOM 1274 C CA . ARG A 1 159 ? 1.850 -13.489 -5.313 1.00 93.06 159 ARG A CA 1
ATOM 1275 C C . ARG A 1 159 ? 2.841 -13.615 -6.466 1.00 93.06 159 ARG A C 1
ATOM 1277 O O . ARG A 1 159 ? 4.026 -13.359 -6.296 1.00 93.06 159 ARG A O 1
ATOM 1284 N N . GLU A 1 160 ? 2.345 -14.022 -7.629 1.00 93.00 160 GLU A N 1
ATOM 1285 C CA . GLU A 1 160 ? 3.183 -14.546 -8.715 1.00 93.00 160 GLU A CA 1
ATOM 1286 C C . GLU A 1 160 ? 2.693 -14.119 -10.101 1.00 93.00 160 GLU A C 1
ATOM 1288 O O . GLU A 1 160 ? 3.490 -13.990 -11.026 1.00 93.00 160 GLU A O 1
ATOM 1293 N N . GLY A 1 161 ? 1.391 -13.875 -10.277 1.00 92.62 161 GLY A N 1
ATOM 1294 C CA . GLY A 1 161 ? 0.806 -13.625 -11.592 1.00 92.62 161 GLY A CA 1
ATOM 1295 C C . GLY A 1 161 ? 1.440 -12.441 -12.310 1.00 92.62 161 GLY A C 1
ATOM 1296 O O . GLY A 1 161 ? 1.720 -12.533 -13.503 1.00 92.62 161 GLY A O 1
ATOM 1297 N N . TRP A 1 162 ? 1.760 -11.369 -11.585 1.00 92.56 162 TRP A N 1
ATOM 1298 C CA . TRP A 1 162 ? 2.454 -10.197 -12.122 1.00 92.56 162 TRP A CA 1
ATOM 1299 C C . TRP A 1 162 ? 3.819 -10.514 -12.761 1.00 92.56 162 TRP A C 1
ATOM 1301 O O . TRP A 1 162 ? 4.203 -9.826 -13.707 1.00 92.56 162 TRP A O 1
ATOM 1311 N N . LEU A 1 163 ? 4.519 -11.574 -12.335 1.00 91.75 163 LEU A N 1
ATOM 1312 C CA . LEU A 1 163 ? 5.789 -12.001 -12.939 1.00 91.75 163 LEU A CA 1
ATOM 1313 C C . LEU A 1 163 ? 5.604 -12.434 -14.397 1.00 91.75 163 LEU A C 1
ATOM 1315 O O . LEU A 1 163 ? 6.497 -12.239 -15.215 1.00 91.75 163 LEU A O 1
ATOM 1319 N N . ARG A 1 164 ? 4.428 -12.950 -14.774 1.00 92.62 164 ARG A N 1
ATOM 1320 C CA . ARG A 1 164 ? 4.149 -13.343 -16.166 1.00 92.62 164 ARG A CA 1
ATOM 1321 C C . ARG A 1 164 ? 4.058 -12.155 -17.126 1.00 92.62 164 ARG A C 1
ATOM 1323 O O . ARG A 1 164 ? 4.146 -12.349 -18.330 1.00 92.62 164 ARG A O 1
ATOM 1330 N N . ALA A 1 165 ? 3.893 -10.934 -16.617 1.00 88.56 165 ALA A N 1
ATOM 1331 C CA . ALA A 1 165 ? 3.773 -9.731 -17.440 1.00 88.56 165 ALA A CA 1
ATOM 1332 C C . ALA A 1 165 ? 5.120 -9.070 -17.795 1.00 88.56 165 ALA A C 1
ATOM 1334 O O . ALA A 1 165 ? 5.131 -8.051 -18.485 1.00 88.56 165 ALA A O 1
ATOM 1335 N N . GLY A 1 166 ? 6.244 -9.599 -17.303 1.00 85.56 166 GLY A N 1
ATOM 1336 C CA . GLY A 1 166 ? 7.574 -9.047 -17.595 1.00 85.56 166 GLY A CA 1
ATOM 1337 C C . GLY A 1 166 ? 8.668 -9.378 -16.579 1.00 85.56 166 GLY A C 1
ATOM 1338 O O . GLY A 1 166 ? 9.668 -8.675 -16.529 1.00 85.56 166 GLY A O 1
ATOM 1339 N N . GLY A 1 167 ? 8.480 -10.398 -15.742 1.00 88.38 167 GLY A N 1
ATOM 1340 C CA . GLY A 1 167 ? 9.423 -10.800 -14.701 1.00 88.38 167 GLY A CA 1
ATOM 1341 C C . GLY A 1 167 ? 9.470 -9.848 -13.498 1.00 88.38 167 GLY A C 1
ATOM 1342 O O . GLY A 1 167 ? 8.613 -8.962 -13.369 1.00 88.38 167 GLY A O 1
ATOM 1343 N N . PRO A 1 168 ? 10.465 -10.030 -12.608 1.00 87.62 168 PRO A N 1
ATOM 1344 C CA . PRO A 1 168 ? 10.713 -9.146 -11.471 1.00 87.62 168 PRO A CA 1
ATOM 1345 C C . PRO A 1 168 ? 10.858 -7.686 -11.906 1.00 87.62 168 PRO A C 1
ATOM 1347 O O . PRO A 1 168 ? 11.298 -7.421 -13.024 1.00 87.62 168 PRO A O 1
ATOM 1350 N N . ILE A 1 169 ? 10.477 -6.744 -11.043 1.00 82.81 169 ILE A N 1
ATOM 1351 C CA . ILE A 1 169 ? 10.590 -5.317 -11.362 1.00 82.81 169 ILE A CA 1
ATOM 1352 C C . ILE A 1 169 ? 12.064 -4.923 -11.358 1.00 82.81 169 ILE A C 1
ATOM 1354 O O . ILE A 1 169 ? 12.740 -5.045 -10.337 1.00 82.81 169 ILE A O 1
ATOM 1358 N N . ASP A 1 170 ? 12.537 -4.443 -12.503 1.00 76.50 170 ASP A N 1
ATOM 1359 C CA . ASP A 1 170 ? 13.877 -3.902 -12.675 1.00 76.50 170 ASP A CA 1
ATOM 1360 C C . ASP A 1 170 ? 13.797 -2.366 -12.807 1.00 76.50 170 ASP A C 1
ATOM 1362 O O . ASP A 1 170 ? 13.045 -1.871 -13.655 1.00 76.50 170 ASP A O 1
ATOM 1366 N N . PRO A 1 171 ? 14.520 -1.571 -11.996 1.00 69.62 171 PRO A N 1
ATOM 1367 C CA . PRO A 1 171 ? 14.423 -0.116 -12.039 1.00 69.62 171 PRO A CA 1
ATOM 1368 C C . PRO A 1 171 ? 14.944 0.461 -13.351 1.00 69.62 171 PRO A C 1
ATOM 1370 O O . PRO A 1 171 ? 14.517 1.547 -13.745 1.00 69.62 171 PRO A O 1
ATOM 1373 N N . ALA A 1 172 ? 15.803 -0.269 -14.072 1.00 68.38 172 ALA A N 1
ATOM 1374 C CA . ALA A 1 172 ? 16.225 0.120 -15.412 1.00 68.38 172 ALA A CA 1
ATOM 1375 C C . ALA A 1 172 ? 15.022 0.275 -16.364 1.00 68.38 172 ALA A C 1
ATOM 1377 O O . ALA A 1 172 ? 15.013 1.168 -17.208 1.00 68.38 172 ALA A O 1
ATOM 1378 N N . GLU A 1 173 ? 13.939 -0.489 -16.164 1.00 68.44 173 GLU A N 1
ATOM 1379 C CA . GLU A 1 173 ? 12.706 -0.376 -16.959 1.00 68.44 173 GLU A CA 1
ATOM 1380 C C . GLU A 1 173 ? 11.956 0.955 -16.764 1.00 68.44 173 GLU A C 1
ATOM 1382 O O . GLU A 1 173 ? 11.010 1.254 -17.505 1.00 68.44 173 GLU A O 1
ATOM 1387 N N . LEU A 1 174 ? 12.308 1.749 -15.746 1.00 63.62 174 LEU A N 1
ATOM 1388 C CA . LEU A 1 174 ? 11.749 3.086 -15.522 1.00 63.62 174 LEU A CA 1
ATOM 1389 C C . LEU A 1 174 ? 12.357 4.127 -16.472 1.00 63.62 174 LEU A C 1
ATOM 1391 O O . LEU A 1 174 ? 11.743 5.169 -16.703 1.00 63.62 174 LEU A O 1
ATOM 1395 N N . LEU A 1 175 ? 13.515 3.837 -17.073 1.00 59.06 175 LEU A N 1
ATOM 1396 C CA . LEU A 1 175 ? 14.136 4.706 -18.071 1.00 59.06 175 LEU A CA 1
ATOM 1397 C C . LEU A 1 175 ? 13.441 4.652 -19.424 1.00 59.06 175 LEU A C 1
ATOM 1399 O O . LEU A 1 175 ? 13.209 5.697 -20.034 1.00 59.06 175 LEU A O 1
ATOM 1403 N N . ASP A 1 176 ? 13.101 3.447 -19.874 1.00 56.44 176 ASP A N 1
ATOM 1404 C CA . ASP A 1 176 ? 12.651 3.199 -21.248 1.00 56.44 176 ASP A CA 1
ATOM 1405 C C . ASP A 1 176 ? 11.153 3.443 -21.427 1.00 56.44 176 ASP A C 1
ATOM 1407 O O . ASP A 1 176 ? 10.648 3.626 -22.535 1.00 56.44 176 ASP A O 1
ATOM 1411 N N . ARG A 1 177 ? 10.405 3.461 -20.322 1.00 56.97 177 ARG A N 1
ATOM 1412 C CA . ARG A 1 177 ? 8.948 3.591 -20.340 1.00 56.97 177 ARG A CA 1
ATOM 1413 C C . ARG A 1 177 ? 8.534 4.983 -19.877 1.00 56.97 177 ARG A C 1
ATOM 1415 O O . ARG A 1 177 ? 9.220 5.648 -19.105 1.00 56.97 177 ARG A O 1
ATOM 1422 N N . ARG A 1 178 ? 7.405 5.488 -20.386 1.00 54.50 178 ARG A N 1
ATOM 1423 C CA . ARG A 1 178 ? 6.785 6.680 -19.782 1.00 54.50 178 ARG A CA 1
ATOM 1424 C C . ARG A 1 178 ? 6.439 6.357 -18.321 1.00 54.50 178 ARG A C 1
ATOM 1426 O O . ARG A 1 178 ? 6.029 5.219 -18.068 1.00 54.50 178 ARG A O 1
ATOM 1433 N N . PRO A 1 179 ? 6.576 7.326 -17.395 1.00 51.53 179 PRO A N 1
ATOM 1434 C CA . PRO A 1 179 ? 6.180 7.125 -16.009 1.00 51.53 179 PRO A CA 1
ATOM 1435 C C . PRO A 1 179 ? 4.730 6.616 -15.976 1.00 51.53 179 PRO A C 1
ATOM 1437 O O . PRO A 1 179 ? 3.898 7.122 -16.748 1.00 51.53 179 PRO A O 1
ATOM 1440 N N . PRO A 1 180 ? 4.426 5.581 -15.171 1.00 51.66 180 PRO A N 1
ATOM 1441 C CA . PRO A 1 180 ? 3.067 5.077 -15.061 1.00 51.66 180 PRO A CA 1
ATOM 1442 C C . PRO A 1 180 ? 2.153 6.235 -14.658 1.00 51.66 180 PRO A C 1
ATOM 1444 O O . PRO A 1 180 ? 2.429 6.960 -13.708 1.00 51.66 180 PRO A O 1
ATOM 1447 N N . ARG A 1 181 ? 1.085 6.464 -15.429 1.00 51.62 181 ARG A N 1
ATOM 1448 C CA . ARG A 1 181 ? 0.083 7.455 -15.028 1.00 51.62 181 ARG A CA 1
ATOM 1449 C C . ARG A 1 181 ? -0.647 6.918 -13.798 1.00 51.62 181 ARG A C 1
ATOM 1451 O O . ARG A 1 181 ? -0.947 5.719 -13.801 1.00 51.62 181 ARG A O 1
ATOM 1458 N N . PRO A 1 182 ? -1.015 7.782 -12.833 1.00 45.81 182 PRO A N 1
ATOM 1459 C CA . PRO A 1 182 ? -1.957 7.382 -11.804 1.00 45.81 182 PRO A CA 1
ATOM 1460 C C . PRO A 1 182 ? -3.188 6.799 -12.508 1.00 45.81 182 PRO A C 1
ATOM 1462 O O . PRO A 1 182 ? -3.670 7.385 -13.495 1.00 45.81 182 PRO A O 1
ATOM 1465 N N . PRO A 1 183 ? -3.679 5.627 -12.090 1.00 45.00 183 PRO A N 1
ATOM 1466 C CA . PRO A 1 183 ? -4.885 5.087 -12.676 1.00 45.00 183 PRO A CA 1
ATOM 1467 C C . PRO A 1 183 ? -6.006 6.102 -12.479 1.00 45.00 183 PRO A C 1
ATOM 1469 O O . PRO A 1 183 ? -6.311 6.503 -11.361 1.00 45.00 183 PRO A O 1
ATOM 1472 N N . ARG A 1 184 ? -6.633 6.537 -13.577 1.00 43.50 184 ARG A N 1
ATOM 1473 C CA . ARG A 1 184 ? -7.791 7.433 -13.488 1.00 43.50 184 ARG A CA 1
ATOM 1474 C C . ARG A 1 184 ? -8.886 6.736 -12.678 1.00 43.50 184 ARG A C 1
ATOM 1476 O O . ARG A 1 184 ? -9.278 5.618 -13.035 1.00 43.50 184 ARG A O 1
ATOM 1483 N N . ALA A 1 185 ? -9.339 7.381 -11.604 1.00 40.31 185 ALA A N 1
ATOM 1484 C CA . ALA A 1 185 ? -10.546 6.987 -10.892 1.00 40.31 185 ALA A CA 1
ATOM 1485 C C . ALA A 1 185 ? -11.739 7.098 -11.855 1.00 40.31 185 ALA A C 1
ATOM 1487 O O . ALA A 1 185 ? -11.803 8.031 -12.657 1.00 40.31 185 ALA A O 1
ATOM 1488 N N . ARG A 1 186 ? -12.653 6.127 -11.816 1.00 37.94 186 ARG A N 1
ATOM 1489 C CA . ARG A 1 186 ? -14.007 6.314 -12.344 1.00 37.94 186 ARG A CA 1
ATOM 1490 C C . ARG A 1 186 ? -14.906 6.641 -11.159 1.00 37.94 186 ARG A C 1
ATOM 1492 O O . ARG A 1 186 ? -14.814 5.962 -10.137 1.00 37.94 186 ARG A O 1
ATOM 1499 N N . ASP A 1 187 ? -15.754 7.649 -11.313 1.00 33.22 187 ASP A N 1
ATOM 1500 C CA . ASP A 1 187 ? -16.879 7.866 -10.412 1.00 33.22 187 ASP A CA 1
ATOM 1501 C C . ASP A 1 187 ? -17.890 6.728 -10.621 1.00 33.22 187 ASP A C 1
ATOM 1503 O O . ASP A 1 187 ? -18.309 6.470 -11.749 1.00 33.22 187 ASP A O 1
ATOM 1507 N N . GLY A 1 188 ? -18.255 6.023 -9.545 1.00 35.03 188 GLY A N 1
ATOM 1508 C CA . GLY A 1 188 ? -19.343 5.037 -9.552 1.00 35.03 188 GLY A CA 1
ATOM 1509 C C . GLY A 1 188 ? -18.941 3.579 -9.277 1.00 35.03 188 GLY A C 1
ATOM 1510 O O . GLY A 1 188 ? -18.186 2.975 -10.030 1.00 35.03 188 GLY A O 1
ATOM 1511 N N . ALA A 1 189 ? -19.557 3.052 -8.208 1.00 33.38 189 ALA A N 1
ATOM 1512 C CA . ALA A 1 189 ? -19.661 1.672 -7.704 1.00 33.38 189 ALA A CA 1
ATOM 1513 C C . ALA A 1 189 ? -18.359 0.883 -7.389 1.00 33.38 189 ALA A C 1
ATOM 1515 O O . ALA A 1 189 ? -17.539 0.646 -8.277 1.00 33.38 189 ALA A O 1
ATOM 1516 N N . PRO A 1 190 ? -18.182 0.385 -6.142 1.00 36.72 190 PRO A N 1
ATOM 1517 C CA . PRO A 1 190 ? -17.110 -0.556 -5.830 1.00 36.72 190 PRO A CA 1
ATOM 1518 C C . PRO A 1 190 ? -17.331 -1.891 -6.569 1.00 36.72 190 PRO A C 1
ATOM 1520 O O . PRO A 1 190 ? -18.475 -2.312 -6.760 1.00 36.72 190 PRO A O 1
ATOM 1523 N N . PRO A 1 191 ? -16.257 -2.564 -7.010 1.00 41.78 191 PRO A N 1
ATOM 1524 C CA . PRO A 1 191 ? -16.358 -3.841 -7.699 1.00 41.78 191 PRO A CA 1
ATOM 1525 C C . PRO A 1 191 ? -16.586 -4.989 -6.715 1.00 41.78 191 PRO A C 1
ATOM 1527 O O . PRO A 1 191 ? -16.000 -5.016 -5.638 1.00 41.78 191 PRO A O 1
ATOM 1530 N N . ARG A 1 192 ? -17.349 -5.982 -7.174 1.00 43.31 192 ARG A N 1
ATOM 1531 C CA . ARG A 1 192 ? -17.561 -7.278 -6.524 1.00 43.31 192 ARG A CA 1
ATOM 1532 C C . ARG A 1 192 ? -16.224 -8.027 -6.398 1.00 43.31 192 ARG A C 1
ATOM 1534 O O . ARG A 1 192 ? -15.678 -8.381 -7.436 1.00 43.31 192 ARG A O 1
ATOM 1541 N N . ARG A 1 193 ? -15.745 -8.297 -5.171 1.00 37.75 193 ARG A N 1
ATOM 1542 C CA . ARG A 1 193 ? -14.582 -9.159 -4.804 1.00 37.75 193 ARG A CA 1
ATOM 1543 C C . ARG A 1 193 ? -13.278 -8.927 -5.599 1.00 37.75 193 ARG A C 1
ATOM 1545 O O . ARG A 1 193 ? -13.180 -9.285 -6.768 1.00 37.75 193 ARG A O 1
ATOM 1552 N N . GLY A 1 194 ? -12.193 -8.501 -4.940 1.00 49.53 194 GLY A N 1
ATOM 1553 C CA . GLY A 1 194 ? -10.851 -8.567 -5.546 1.00 49.53 194 GLY A CA 1
ATOM 1554 C C . GLY A 1 194 ? -9.793 -7.607 -4.995 1.00 49.53 194 GLY A C 1
ATOM 1555 O O . GLY A 1 194 ? -10.056 -6.806 -4.102 1.00 49.53 194 GLY A O 1
ATOM 1556 N N . LEU A 1 195 ? -8.579 -7.715 -5.556 1.00 40.88 195 LEU A N 1
ATOM 1557 C CA . LEU A 1 195 ? -7.450 -6.792 -5.362 1.00 40.88 195 LEU A CA 1
ATOM 1558 C C . LEU A 1 195 ? -7.844 -5.375 -5.774 1.00 40.88 195 LEU A C 1
ATOM 1560 O O . LEU A 1 195 ? -8.393 -5.213 -6.862 1.00 40.88 195 LEU A O 1
ATOM 1564 N N . SER A 1 196 ? -7.480 -4.354 -4.997 1.00 47.72 196 SER A N 1
ATOM 1565 C CA . SER A 1 196 ? -7.665 -2.960 -5.414 1.00 47.72 196 SER A CA 1
ATOM 1566 C C . SER A 1 196 ? -6.468 -2.069 -5.105 1.00 47.72 196 SER A C 1
ATOM 1568 O O . SER A 1 196 ? -5.888 -2.162 -4.023 1.00 47.72 196 SER A O 1
ATOM 1570 N N . GLU A 1 197 ? -6.143 -1.157 -6.022 1.00 40.28 197 GLU A N 1
ATOM 1571 C CA . GLU A 1 197 ? -5.385 0.042 -5.663 1.00 40.28 197 GLU A CA 1
ATOM 1572 C C . GLU A 1 197 ? -6.337 1.000 -4.962 1.00 40.28 197 GLU A C 1
ATOM 1574 O O . GLU A 1 197 ? -7.420 1.282 -5.480 1.00 40.28 197 GLU A O 1
ATOM 1579 N N . SER A 1 198 ? -5.949 1.478 -3.788 1.00 45.06 198 SER A N 1
ATOM 1580 C CA . SER A 1 198 ? -6.751 2.408 -3.018 1.00 45.06 198 SER A CA 1
ATOM 1581 C C . SER A 1 198 ? -5.916 3.513 -2.414 1.00 45.06 198 SER A C 1
ATOM 1583 O O . SER A 1 198 ? -4.747 3.311 -2.111 1.00 45.06 198 SER A O 1
ATOM 1585 N N . GLY A 1 199 ? -6.493 4.697 -2.249 1.00 41.81 199 GLY A N 1
ATOM 1586 C CA . GLY A 1 199 ? -5.742 5.792 -1.661 1.00 41.81 199 GLY A CA 1
ATOM 1587 C C . GLY A 1 199 ? -6.589 6.822 -0.951 1.00 41.81 199 GLY A C 1
ATOM 1588 O O . GLY A 1 199 ? -7.784 6.952 -1.217 1.00 41.81 199 GLY A O 1
ATOM 1589 N N . PHE A 1 200 ? -5.948 7.534 -0.029 1.00 44.69 200 PHE A N 1
ATOM 1590 C CA . PHE A 1 200 ? -6.532 8.657 0.690 1.00 44.69 200 PHE A CA 1
ATOM 1591 C C . PHE A 1 200 ? -5.869 9.964 0.265 1.00 44.69 200 PHE A C 1
ATOM 1593 O O . PHE A 1 200 ? -4.646 10.027 0.145 1.00 44.69 200 PHE A O 1
ATOM 1600 N N . ARG A 1 201 ? -6.675 11.018 0.114 1.00 40.56 201 ARG A N 1
ATOM 1601 C CA . ARG A 1 201 ? -6.210 12.406 0.036 1.00 40.56 201 ARG A CA 1
ATOM 1602 C C . ARG A 1 201 ? -6.246 13.023 1.437 1.00 40.56 201 ARG A C 1
ATOM 1604 O O . ARG A 1 201 ? -7.253 12.927 2.140 1.00 40.56 201 ARG A O 1
ATOM 1611 N N . GLY A 1 202 ? -5.147 13.637 1.855 1.00 35.03 202 GLY A N 1
ATOM 1612 C CA . GLY A 1 202 ? -5.037 14.390 3.101 1.00 35.03 202 GLY A CA 1
ATOM 1613 C C . GLY A 1 202 ? -5.916 15.638 3.072 1.00 35.03 202 GLY A C 1
ATOM 1614 O O . GLY A 1 202 ? -6.069 16.270 2.025 1.00 35.03 202 GLY A O 1
ATOM 1615 N N . ALA A 1 203 ? -6.511 15.984 4.214 1.00 34.03 203 ALA A N 1
ATOM 1616 C CA . ALA A 1 203 ? -7.285 17.212 4.351 1.00 34.03 203 ALA A CA 1
ATOM 1617 C C . ALA A 1 203 ? -6.363 18.433 4.211 1.00 34.03 203 ALA A C 1
ATOM 1619 O O . ALA A 1 203 ? -5.321 18.506 4.863 1.00 34.03 203 ALA A O 1
ATOM 1620 N N . GLN A 1 204 ? -6.733 19.388 3.354 1.00 32.50 204 GLN A N 1
ATOM 1621 C CA . GLN A 1 204 ? -6.064 20.686 3.331 1.00 32.50 204 GLN A CA 1
ATOM 1622 C C . GLN A 1 204 ? -6.429 21.448 4.607 1.00 32.50 204 GLN A C 1
ATOM 1624 O O . GLN A 1 204 ? -7.593 21.499 5.002 1.00 32.50 204 GLN A O 1
ATOM 1629 N N . ASN A 1 205 ? -5.421 22.019 5.262 1.00 35.94 205 ASN A N 1
ATOM 1630 C CA . ASN A 1 205 ? -5.617 22.912 6.392 1.00 35.94 205 ASN A CA 1
ATOM 1631 C C . ASN A 1 205 ? -6.093 24.261 5.833 1.00 35.94 205 ASN A C 1
ATOM 1633 O O . ASN A 1 205 ? -5.275 25.044 5.364 1.00 35.94 205 ASN A O 1
ATOM 1637 N N . THR A 1 206 ? -7.393 24.548 5.865 1.00 36.06 206 THR A N 1
ATOM 1638 C CA . THR A 1 206 ? -7.877 25.934 5.781 1.00 36.06 206 THR A CA 1
ATOM 1639 C C . THR A 1 206 ? -7.802 26.529 7.184 1.00 36.06 206 THR A C 1
ATOM 1641 O O . THR A 1 206 ? -8.806 26.637 7.880 1.00 36.06 206 THR A O 1
ATOM 1644 N N . GLY A 1 207 ? -6.581 26.793 7.644 1.00 30.62 207 GLY A N 1
ATOM 1645 C CA . GLY A 1 207 ? -6.342 27.658 8.792 1.00 30.62 207 GLY A CA 1
ATOM 1646 C C . GLY A 1 207 ? -5.996 29.032 8.252 1.00 30.62 207 GLY A C 1
ATOM 1647 O O . GLY A 1 207 ? -4.828 29.288 7.984 1.00 30.62 207 GLY A O 1
ATOM 1648 N N . SER A 1 208 ? -7.018 29.845 7.993 1.00 33.19 208 SER A N 1
ATOM 1649 C CA . SER A 1 208 ? -6.874 31.296 7.941 1.00 33.19 208 SER A CA 1
ATOM 1650 C C . SER A 1 208 ? -6.672 31.804 9.363 1.00 33.19 208 SER A C 1
ATOM 1652 O O . SER A 1 208 ? -7.317 31.300 10.285 1.00 33.19 208 SER A O 1
ATOM 1654 N N . ASP A 1 209 ? -5.768 32.767 9.487 1.00 34.03 209 ASP A N 1
ATOM 1655 C CA . ASP A 1 209 ? -5.410 33.490 10.700 1.00 34.03 209 ASP A CA 1
ATOM 1656 C C . ASP A 1 209 ? -6.610 33.922 11.550 1.00 34.03 209 ASP A C 1
ATOM 1658 O O . ASP A 1 209 ? -7.658 34.327 11.035 1.00 34.03 209 ASP A O 1
ATOM 1662 N N . SER A 1 210 ? -6.389 33.905 12.862 1.00 32.16 210 SER A N 1
ATOM 1663 C CA . SER A 1 210 ? -7.044 34.773 13.840 1.00 32.16 210 SER A CA 1
ATOM 1664 C C . SER A 1 210 ? -6.094 34.995 15.004 1.00 32.16 210 SER A C 1
ATOM 1666 O O . SER A 1 210 ? -5.619 33.958 15.528 1.00 32.16 210 SER A O 1
#

Radius of gyration: 17.49 Å; chains: 1; bounding box: 45×50×40 Å

pLDDT: mean 76.61, std 19.64, range [30.62, 97.19]

Foldseek 3Di:
DLVLLLVLLLVLQVCCVPLQKFWAKWFDDDQKIKTKMAHQWPNSVQVSQVSSLVSSQVSVCVVVVHDDHFFDDDKFKDFDDALQSLLLSCCCRFCVVVLVVLVVCVVPVVVVVVCLVQSFTDPRMLQLVAAAPVGGTAHPNHHDDPDGSGHDDDDCSNNPRNCVNPHGDDSVVSNVDRRRDDPDGDPDDDDTHHIIIMMTGTDDDPDDDD